Protein 9LH4 (pdb70)

Organism: Arabidopsis thaliana (NCBI:txid3702)

InterPro domains:
  IPR002130 Cyclophilin-type peptidyl-prolyl cis-trans isomerase domain [PF00160] (292-442)
  IPR002130 Cyclophilin-type peptidyl-prolyl cis-trans isomerase domain [PS50072] (278-466)
  IPR023222 PsbQ-like domain superfamily [G3DSA:1.20.120.290] (137-242)
  IPR029000 Cyclophilin-like domain superfamily [G3DSA:2.40.100.10] (286-464)
  IPR029000 Cyclophilin-like domain superfamily [SSF50891] (293-443)
  IPR044259 Peptidyl-prolyl cis-trans isomerase CYP37-like [PTHR47318] (1-458)
  IPR048563 Peptidyl-prolyl cis-trans isomerase CYP38-like, PsbQ-like domain [PF21329] (131-240)

Secondary structure (DSSP, 8-state):
-----SSHHHHHHHHS---HHHHHHHHHHHHHHHHHHSSSS--HHHHHHHHHHHHHHHHHTHHHHHHTS-GGGHHHHHHHHHHHHHSTTSHHHHHHHHHHT-HHHHHHHHHHHHHHHHHHHHHHHTT--GGGTTS-EE-SEEEEEEEEE--TT--B--SSS-TTBSEEEEEEEEETTT-HHHHHHHHHHHHTTTTTT-BEEEETTEEEEPP--SSS----EE-EE-BTTSSS-EES-PPP-TTS--BSS-S-STTEEEEEEPSS-TTEEEEEEEEEE---TTS--GGG--TTTTTS-EEEEE-TTGGGGGG--TT-EEEEEEEEE-GGGEE--

B-factor: mean 35.68, std 11.21, range [16.69, 80.4]

Sequence (333 aa):
DTKVPRTGELALRRAIPANPSMKIIQASLEDISYLLRIPQRKPYGTMESNVKKALKVAIDDKDKILASIPVDLKDKGSELYTTLIDGKGGLQALITSIKKQDPDKVSLGLAASLDTVADLELLQASGLPQQYLNYPRLAGRGTVEITIEKADGSTFSAEAGGDQRKSATVQIVIDGYSAPLTAGNFAKLVTSGAYDGAKLNTVNQAVITEDGSGKVESVSVPLEVMPSGQFEPLYRTPLSVQDGELPVLPLSVYGAVAMAHSENSEEYSSPYQFFFYLYDKRNSGLGGLSFDEGQFSVFGYTIAGKDILGQIKTGDIIKSAKLIEGQDRLSLP

GO terms:
  GO:0009543 chloroplast thylakoid lumen (C, IDA)
  GO:0031977 thylakoid lumen (C, HDA)
  GO:0005829 cytosol (C, HDA)
  GO:0009507 chloroplast (C, HDA)
  GO:0009534 chloroplast thylakoid (C, HDA)
  GO:0009535 chloroplast thylakoid membrane (C, HDA)
  GO:0009579 thylakoid (C, HDA)
  GO:0005515 protein binding (F, IPI)
  GO:0009543 chloroplast thylakoid lumen (C, HDA)

Foldseek 3Di:
DFADQAALVSLVLLLQDADVLLNLLLVLLVVQVVQLPDPDQRPLVSNLVSLVVNQCSLVVCVVVLLVLADPVCSVVLVVLSCCQPPNCLHSVVLSVVSVVVPSVSNNSSSVVNNVSSSVSSNRSSQVDDPVCVQAKWFRAKFKKKWKWAADPPQAFQDPPDDHGHRIDIWIKMFGRQQQTRFVRLVQVCQAVFVQAWWWWADDDQKIKTDQCPPPDDFDWAFFWWAKPPDRGTDTLDFDDPPDPIATSNWLQHAQFKFFDCPPPDLGTGGSDMMIGGRHDLVQDDPSSGRPCIRRTRTTIGTDGPSVRNVVDHGGIGRNHMHTPDRPVRIDHD

Radius of gyration: 20.74 Å; Cα contacts (8 Å, |Δi|>4): 712; chains: 1; bounding box: 43×58×49 Å

Solvent-accessible surface area: 16144 Å² total; per-residue (Å²): 198,74,102,29,7,141,52,0,70,38,2,12,50,84,6,5,38,21,22,102,4,0,55,68,0,3,53,4,0,14,72,0,42,94,30,26,184,45,139,86,225,71,26,30,52,71,0,38,72,27,0,94,111,0,22,133,26,0,89,90,30,91,113,131,0,26,72,47,2,44,122,140,58,69,124,98,0,53,99,19,14,77,56,0,16,102,19,204,17,0,0,79,31,1,14,62,20,1,122,150,108,55,48,102,123,0,53,120,10,5,63,40,0,12,90,11,0,18,54,0,0,61,25,2,1,64,50,147,75,164,128,27,141,100,48,19,108,0,34,2,34,1,18,0,57,0,29,0,32,8,55,137,82,45,55,0,42,22,170,88,52,38,108,154,93,109,34,7,58,0,53,0,28,0,0,2,47,4,1,22,15,1,0,0,8,0,0,68,9,2,50,82,26,5,0,61,40,5,118,0,49,66,76,153,38,14,1,28,0,64,79,11,93,41,147,34,121,99,40,57,2,0,0,3,8,34,10,49,68,96,195,98,19,61,32,107,64,57,16,70,13,127,126,51,70,10,5,23,10,4,2,1,1,74,0,0,0,0,2,10,40,26,175,140,34,124,75,42,2,11,27,3,34,0,14,0,14,34,31,44,144,210,72,21,23,132,60,17,17,4,144,62,3,2,58,40,0,8,0,0,0,0,39,52,27,39,116,11,0,52,52,7,127,88,36,3,49,0,104,28,2,121,17,89,100,4,103,129,82,21,58,100,110

Nearest PDB structures (foldseek):
  7a73-assembly1_A  TM=8.138E-01  e=6.011E-27  Nostoc sp. PCC 7120 = FACHB-418
  3rfy-assembly1_A  TM=5.999E-01  e=5.068E-16  Arabidopsis thaliana
  7w8i-assembly1_A  TM=6.833E-01  e=2.305E-01  Homo sapiens
  1k05-assembly1_A  TM=5.638E-01  e=2.058E-01  Homo sapiens
  5f28-assembly3_G  TM=5.270E-01  e=1.945E-01  Mus musculus

Structure (mmCIF, N/CA/C/O backbone):
data_9LH4
#
_entry.id   9LH4
#
_cell.length_a   71.095
_cell.length_b   71.095
_cell.length_c   137.862
_cell.angle_alpha   90.00
_cell.angle_beta   90.00
_cell.angle_gamma   90.00
#
_symmetry.space_group_name_H-M   'P 41 21 2'
#
loop_
_entity.id
_entity.type
_entity.pdbx_description
1 polymer 'Peptidyl-prolyl cis-trans isomerase CYP37, chloroplastic'
2 water water
#
loop_
_atom_site.group_PDB
_atom_site.id
_atom_site.type_symbol
_atom_site.label_atom_id
_atom_site.label_alt_id
_atom_site.label_comp_id
_atom_site.label_asym_id
_atom_site.label_entity_id
_atom_site.label_seq_id
_atom_site.pdbx_PDB_ins_code
_atom_site.Cartn_x
_atom_site.Cartn_y
_atom_site.Cartn_z
_atom_site.occupancy
_atom_site.B_iso_or_equiv
_atom_site.auth_seq_id
_atom_site.auth_comp_id
_atom_site.auth_asym_id
_atom_site.auth_atom_id
_atom_site.pdbx_PDB_model_num
ATOM 1 N N . ASP A 1 40 ? 16.308 74.518 13.575 1.00 75.16 120 ASP A N 1
ATOM 2 C CA . ASP A 1 40 ? 14.951 74.062 13.288 1.00 73.77 120 ASP A CA 1
ATOM 3 C C . ASP A 1 40 ? 14.904 72.566 12.975 1.00 75.58 120 ASP A C 1
ATOM 4 O O . ASP A 1 40 ? 13.906 72.076 12.443 1.00 79.11 120 ASP A O 1
ATOM 9 N N . THR A 1 41 ? 15.998 71.836 13.296 1.00 75.09 121 THR A N 1
ATOM 10 C CA . THR A 1 41 ? 16.089 70.387 13.052 1.00 70.01 121 THR A CA 1
ATOM 11 C C . THR A 1 41 ? 16.870 69.751 14.212 1.00 67.48 121 THR A C 1
ATOM 12 O O . THR A 1 41 ? 18.074 69.488 14.132 1.00 68.47 121 THR A O 1
ATOM 16 N N . LYS A 1 42 ? 16.159 69.516 15.313 1.00 59.54 122 LYS A N 1
ATOM 17 C CA . LYS A 1 42 ? 16.652 68.807 16.482 1.00 56.33 122 LYS A CA 1
ATOM 18 C C . LYS A 1 42 ? 15.814 67.552 16.673 1.00 50.74 122 LYS A C 1
ATOM 19 O O . LYS A 1 42 ? 14.708 67.442 16.140 1.00 47.18 122 LYS A O 1
ATOM 25 N N . VAL A 1 43 ? 16.339 66.592 17.429 1.00 46.37 123 VAL A N 1
ATOM 26 C CA . VAL A 1 43 ? 15.695 65.307 17.618 1.00 44.53 123 VAL A CA 1
ATOM 27 C C . VAL A 1 43 ? 14.717 65.425 18.784 1.00 45.76 123 VAL A C 1
ATOM 28 O O . VAL A 1 43 ? 15.155 65.663 19.923 1.00 44.34 123 VAL A O 1
ATOM 32 N N . PRO A 1 44 ? 13.411 65.287 18.554 1.00 40.48 124 PRO A N 1
ATOM 33 C CA . PRO A 1 44 ? 12.464 65.400 19.666 1.00 35.77 124 PRO A CA 1
ATOM 34 C C . PRO A 1 44 ? 12.778 64.377 20.745 1.00 39.48 124 PRO A C 1
ATOM 35 O O . PRO A 1 44 ? 12.891 63.181 20.475 1.00 33.85 124 PRO A O 1
ATOM 39 N N . ARG A 1 45 ? 12.930 64.862 21.984 1.00 37.50 125 ARG A N 1
ATOM 40 C CA . ARG A 1 45 ? 13.336 63.982 23.073 1.00 33.84 125 ARG A CA 1
ATOM 41 C C . ARG A 1 45 ? 12.286 62.931 23.381 1.00 35.74 125 ARG A C 1
ATOM 42 O O . ARG A 1 45 ? 12.617 61.856 23.896 1.00 34.48 125 ARG A O 1
ATOM 50 N N . THR A 1 46 ? 11.019 63.227 23.108 1.00 32.22 126 THR A N 1
ATOM 51 C CA . THR A 1 46 ? 9.934 62.338 23.494 1.00 34.06 126 THR A CA 1
ATOM 52 C C . THR A 1 46 ? 8.947 62.205 22.345 1.00 27.42 126 THR A C 1
ATOM 53 O O . THR A 1 46 ? 8.886 63.053 21.455 1.00 27.75 126 THR A O 1
ATOM 57 N N . GLY A 1 47 ? 8.169 61.121 22.391 1.00 28.53 127 GLY A N 1
ATOM 58 C CA . GLY A 1 47 ? 7.057 60.979 21.475 1.00 27.42 127 GLY A CA 1
ATOM 59 C C . GLY A 1 47 ? 6.081 62.133 21.571 1.00 30.92 127 GLY A C 1
ATOM 60 O O . GLY A 1 47 ? 5.524 62.562 20.554 1.00 25.54 127 GLY A O 1
ATOM 61 N N . GLU A 1 48 ? 5.870 62.657 22.788 1.00 25.67 128 GLU A N 1
ATOM 62 C CA . GLU A 1 48 ? 4.988 63.804 22.970 1.00 27.36 128 GLU A CA 1
ATOM 63 C C . GLU A 1 48 ? 5.495 65.018 22.207 1.00 25.37 128 GLU A C 1
ATOM 64 O O . GLU A 1 48 ? 4.713 65.716 21.554 1.00 27.43 128 GLU A O 1
ATOM 70 N N . LEU A 1 49 ? 6.800 65.310 22.304 1.00 24.67 129 LEU A N 1
ATOM 71 C CA . LEU A 1 49 ? 7.367 66.447 21.576 1.00 25.90 129 LEU A CA 1
ATOM 72 C C . LEU A 1 49 ? 7.380 66.188 20.076 1.00 25.06 129 LEU A C 1
ATOM 73 O O . LEU A 1 49 ? 7.215 67.116 19.272 1.00 23.15 129 LEU A O 1
ATOM 78 N N . ALA A 1 50 ? 7.628 64.944 19.675 1.00 22.70 130 ALA A N 1
ATOM 79 C CA . ALA A 1 50 ? 7.569 64.633 18.248 1.00 23.91 130 ALA A CA 1
ATOM 80 C C . ALA A 1 50 ? 6.179 64.921 17.698 1.00 21.87 130 ALA A C 1
ATOM 81 O O . ALA A 1 50 ? 6.024 65.532 16.633 1.00 23.87 130 ALA A O 1
ATOM 83 N N . LEU A 1 51 ? 5.155 64.484 18.425 1.00 22.89 131 LEU A N 1
ATOM 84 C CA . LEU A 1 51 ? 3.784 64.654 17.966 1.00 20.75 131 LEU A CA 1
ATOM 85 C C . LEU A 1 51 ? 3.386 66.122 17.922 1.00 25.42 131 LEU A C 1
ATOM 86 O O . LEU A 1 51 ? 2.744 66.562 16.962 1.00 23.90 131 LEU A O 1
ATOM 91 N N . ARG A 1 52 ? 3.745 66.905 18.948 1.00 23.43 132 ARG A N 1
ATOM 92 C CA . ARG A 1 52 ? 3.351 68.314 18.916 1.00 23.07 132 ARG A CA 1
ATOM 93 C C . ARG A 1 52 ? 4.079 69.063 17.806 1.00 25.86 132 ARG A C 1
ATOM 94 O O . ARG A 1 52 ? 3.489 69.927 17.142 1.00 26.07 132 ARG A O 1
ATOM 102 N N . ARG A 1 53 ? 5.352 68.741 17.564 1.00 25.66 133 ARG A N 1
ATOM 103 C CA . ARG A 1 53 ? 6.037 69.396 16.448 1.00 24.33 133 ARG A CA 1
ATOM 104 C C . ARG A 1 53 ? 5.449 68.975 15.112 1.00 24.61 133 ARG A C 1
ATOM 105 O O . ARG A 1 53 ? 5.477 69.753 14.147 1.00 23.94 133 ARG A O 1
ATOM 113 N N . ALA A 1 54 ? 4.857 67.789 15.045 1.00 25.14 134 ALA A N 1
ATOM 114 C CA . ALA A 1 54 ? 4.328 67.325 13.765 1.00 25.29 134 ALA A CA 1
ATOM 115 C C . ALA A 1 54 ? 2.939 67.876 13.435 1.00 29.06 134 ALA A C 1
ATOM 116 O O . ALA A 1 54 ? 2.486 67.704 12.298 1.00 26.73 134 ALA A O 1
ATOM 118 N N . ILE A 1 55 ? 2.252 68.533 14.367 1.00 26.45 135 ILE A N 1
ATOM 119 C CA . ILE A 1 55 ? 0.953 69.128 14.045 1.00 22.80 135 ILE A CA 1
ATOM 120 C C . ILE A 1 55 ? 1.134 70.174 12.952 1.00 25.43 135 ILE A C 1
ATOM 121 O O . ILE A 1 55 ? 1.886 71.134 13.155 1.00 25.64 135 ILE A O 1
ATOM 126 N N . PRO A 1 56 ? 0.453 70.059 11.808 1.00 23.20 136 PRO A N 1
ATOM 127 C CA . PRO A 1 56 ? 0.520 71.123 10.798 1.00 26.21 136 PRO A CA 1
ATOM 128 C C . PRO A 1 56 ? -0.199 72.358 11.313 1.00 29.43 136 PRO A C 1
ATOM 129 O O . PRO A 1 56 ? -1.367 72.296 11.699 1.00 33.13 136 PRO A O 1
ATOM 133 N N . ALA A 1 57 ? 0.516 73.472 11.356 1.00 28.73 137 ALA A N 1
ATOM 134 C CA . ALA A 1 57 ? -0.034 74.715 11.860 1.00 27.11 137 ALA A CA 1
ATOM 135 C C . ALA A 1 57 ? 0.709 75.839 11.175 1.00 28.17 137 ALA A C 1
ATOM 136 O O . ALA A 1 57 ? 1.718 75.617 10.498 1.00 30.06 137 ALA A O 1
ATOM 138 N N . ASN A 1 58 ? 0.210 77.052 11.370 1.00 29.46 138 ASN A N 1
ATOM 139 C CA . ASN A 1 58 ? 0.785 78.201 10.706 1.00 29.54 138 ASN A CA 1
ATOM 140 C C . ASN A 1 58 ? 2.044 78.675 11.443 1.00 34.99 138 ASN A C 1
ATOM 141 O O . ASN A 1 58 ? 2.288 78.294 12.599 1.00 31.67 138 ASN A O 1
ATOM 146 N N . PRO A 1 59 ? 2.900 79.449 10.772 1.00 35.78 139 PRO A N 1
ATOM 147 C CA . PRO A 1 59 ? 4.198 79.783 11.384 1.00 31.36 139 PRO A CA 1
ATOM 148 C C . PRO A 1 59 ? 4.101 80.521 12.708 1.00 32.99 139 PRO A C 1
ATOM 149 O O . PRO A 1 59 ? 4.965 80.296 13.566 1.00 29.76 139 PRO A O 1
ATOM 153 N N . SER A 1 60 ? 3.091 81.380 12.910 1.00 28.81 140 SER A N 1
ATOM 154 C CA . SER A 1 60 ? 2.924 82.052 14.198 1.00 35.22 140 SER A CA 1
ATOM 155 C C . SER A 1 60 ? 2.840 81.046 15.343 1.00 30.15 140 SER A C 1
ATOM 156 O O . SER A 1 60 ? 3.493 81.211 16.381 1.00 29.12 140 SER A O 1
ATOM 159 N N . MET A 1 61 ? 2.018 80.006 15.183 1.00 29.41 141 MET A N 1
ATOM 160 C CA . MET A 1 61 ? 1.867 79.036 16.264 1.00 28.04 141 MET A CA 1
ATOM 161 C C . MET A 1 61 ? 3.152 78.248 16.463 1.00 27.63 141 MET A C 1
ATOM 162 O O . MET A 1 61 ? 3.534 77.953 17.596 1.00 25.02 141 MET A O 1
ATOM 167 N N . LYS A 1 62 ? 3.839 77.915 15.378 1.00 25.02 142 LYS A N 1
ATOM 168 C CA . LYS A 1 62 ? 5.080 77.158 15.494 1.00 28.07 142 LYS A CA 1
ATOM 169 C C . LYS A 1 62 ? 6.156 77.956 16.210 1.00 24.99 142 LYS A C 1
ATOM 170 O O . LYS A 1 62 ? 6.987 77.381 16.925 1.00 27.66 142 LYS A O 1
ATOM 176 N N . ILE A 1 63 ? 6.158 79.279 16.043 1.00 26.49 143 ILE A N 1
ATOM 177 C CA . ILE A 1 63 ? 7.145 80.101 16.735 1.00 27.04 143 ILE A CA 1
ATOM 178 C C . ILE A 1 63 ? 6.828 80.168 18.224 1.00 28.33 143 ILE A C 1
ATOM 179 O O . ILE A 1 63 ? 7.723 80.062 19.070 1.00 22.00 143 ILE A O 1
ATOM 184 N N . ILE A 1 64 ? 5.550 80.369 18.560 1.00 25.26 144 ILE A N 1
ATOM 185 C CA . ILE A 1 64 ? 5.113 80.375 19.955 1.00 25.64 144 ILE A CA 1
ATOM 186 C C . ILE A 1 64 ? 5.441 79.039 20.602 1.00 25.29 144 ILE A C 1
ATOM 187 O O . ILE A 1 64 ? 6.010 78.977 21.698 1.00 25.86 144 ILE A O 1
ATOM 192 N N . GLN A 1 65 ? 5.105 77.947 19.905 1.00 24.77 145 GLN A N 1
ATOM 193 C CA . GLN A 1 65 ? 5.354 76.603 20.413 1.00 22.21 145 GLN A CA 1
ATOM 194 C C . GLN A 1 65 ? 6.835 76.394 20.713 1.00 23.50 145 GLN A C 1
ATOM 195 O O . GLN A 1 65 ? 7.203 75.947 21.804 1.00 22.65 145 GLN A O 1
ATOM 201 N N . ALA A 1 66 ? 7.707 76.753 19.768 1.00 22.22 146 ALA A N 1
ATOM 202 C CA . ALA A 1 66 ? 9.137 76.499 19.939 1.00 25.73 146 ALA A CA 1
ATOM 203 C C . ALA A 1 66 ? 9.714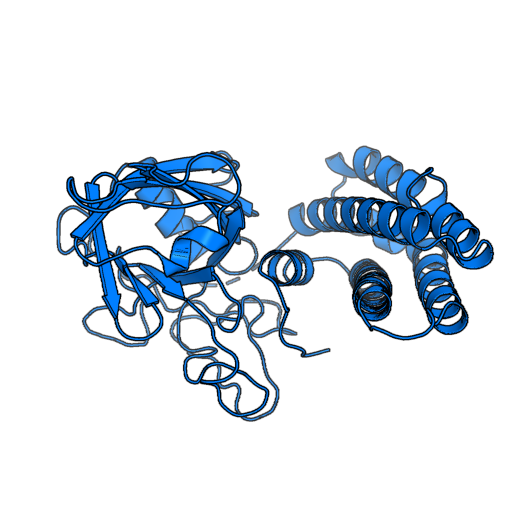 77.337 21.065 1.00 26.71 146 ALA A C 1
ATOM 204 O O . ALA A 1 66 ? 10.633 76.899 21.767 1.00 27.47 146 ALA A O 1
ATOM 206 N N . SER A 1 67 ? 9.206 78.557 21.233 1.00 25.45 147 SER A N 1
ATOM 207 C CA . SER A 1 67 ? 9.643 79.390 22.345 1.00 28.34 147 SER A CA 1
ATOM 208 C C . SER A 1 67 ? 9.318 78.728 23.672 1.00 26.71 147 SER A C 1
ATOM 209 O O . SER A 1 67 ? 10.145 78.723 24.588 1.00 30.58 147 SER A O 1
ATOM 212 N N . LEU A 1 68 ? 8.112 78.172 23.799 1.00 24.90 148 LEU A N 1
ATOM 213 C CA . LEU A 1 68 ? 7.712 77.557 25.063 1.00 24.32 148 LEU A CA 1
ATOM 214 C C . LEU A 1 68 ? 8.445 76.242 25.286 1.00 26.77 148 LEU A C 1
ATOM 215 O O . LEU A 1 68 ? 8.825 75.915 26.418 1.00 27.59 148 LEU A O 1
ATOM 220 N N . GLU A 1 69 ? 8.651 75.473 24.221 1.00 24.20 149 GLU A N 1
ATOM 221 C CA . GLU A 1 69 ? 9.373 74.217 24.362 1.00 26.19 149 GLU A CA 1
ATOM 222 C C . GLU A 1 69 ? 10.830 74.440 24.745 1.00 27.77 149 GLU A C 1
ATOM 223 O O . GLU A 1 69 ? 11.402 73.615 25.467 1.00 30.24 149 GLU A O 1
ATOM 229 N N . ASP A 1 70 ? 11.435 75.551 24.305 1.00 28.19 150 ASP A N 1
ATOM 230 C CA . ASP A 1 70 ? 12.775 75.913 24.773 1.00 30.52 150 ASP A CA 1
ATOM 231 C C . ASP A 1 70 ? 12.807 76.040 26.290 1.00 31.01 150 ASP A C 1
ATOM 232 O O . ASP A 1 70 ? 13.725 75.535 26.945 1.00 31.79 150 ASP A O 1
ATOM 237 N N . ILE A 1 71 ? 11.813 76.728 26.860 1.00 28.73 151 ILE A N 1
ATOM 238 C CA . ILE A 1 71 ? 11.765 76.943 28.309 1.00 28.27 151 ILE A CA 1
ATOM 239 C C . ILE A 1 71 ? 11.600 75.628 29.046 1.00 30.99 151 ILE A C 1
ATOM 240 O O . ILE A 1 71 ? 12.186 75.423 30.118 1.00 34.11 151 ILE A O 1
ATOM 245 N N . SER A 1 72 ? 10.776 74.728 28.506 1.00 30.35 152 SER A N 1
ATOM 246 C CA . SER A 1 72 ? 10.629 73.405 29.103 1.00 33.09 152 SER A CA 1
ATOM 247 C C . SER A 1 72 ? 11.989 72.737 29.277 1.00 38.12 152 SER A C 1
ATOM 248 O O . SER A 1 72 ? 12.308 72.208 30.350 1.00 34.73 152 SER A O 1
ATOM 251 N N . TYR A 1 73 ? 12.810 72.788 28.226 1.00 33.88 153 TYR A N 1
ATOM 252 C CA . TYR A 1 73 ? 14.177 72.280 28.277 1.00 36.72 153 TYR A CA 1
ATOM 253 C C . TYR A 1 73 ? 15.001 73.013 29.328 1.00 33.05 153 TYR A C 1
ATOM 254 O O . TYR A 1 73 ? 15.692 72.384 30.136 1.00 37.77 153 TYR A O 1
ATOM 263 N N . LEU A 1 74 ? 14.954 74.347 29.314 1.00 28.98 154 LEU A N 1
ATOM 264 C CA . LEU A 1 74 ? 15.733 75.146 30.258 1.00 30.67 154 LEU A CA 1
ATOM 265 C C . LEU A 1 74 ? 15.412 74.772 31.699 1.00 37.71 154 LEU A C 1
ATOM 266 O O . LEU A 1 74 ? 16.303 74.741 32.565 1.00 33.50 154 LEU A O 1
ATOM 271 N N . LEU A 1 75 ? 14.135 74.493 31.973 1.00 34.92 155 LEU A N 1
ATOM 272 C CA . LEU A 1 75 ? 13.712 74.147 33.322 1.00 35.77 155 LEU A CA 1
ATOM 273 C C . LEU A 1 75 ? 14.335 72.836 33.784 1.00 38.13 155 LEU A C 1
ATOM 274 O O . LEU A 1 75 ? 14.515 72.626 34.991 1.00 36.73 155 LEU A O 1
ATOM 279 N N . ARG A 1 76 ? 14.671 71.947 32.847 1.00 35.74 156 ARG A N 1
ATOM 280 C CA . ARG A 1 76 ? 15.286 70.665 33.167 1.00 40.22 156 ARG A CA 1
ATOM 281 C C . ARG A 1 76 ? 16.790 70.749 33.400 1.00 39.17 156 ARG A C 1
ATOM 282 O O . ARG A 1 76 ? 17.384 69.754 33.836 1.00 43.82 156 ARG A O 1
ATOM 290 N N . ILE A 1 77 ? 17.429 71.873 33.104 1.00 38.69 157 ILE A N 1
ATOM 291 C CA . ILE A 1 77 ? 18.886 71.924 33.286 1.00 37.89 157 ILE A CA 1
ATOM 292 C C . ILE A 1 77 ? 19.204 72.010 34.770 1.00 33.22 157 ILE A C 1
ATOM 293 O O . ILE A 1 77 ? 18.659 72.886 35.461 1.00 33.34 157 ILE A O 1
ATOM 298 N N . PRO A 1 78 ? 20.071 71.144 35.305 1.00 37.23 158 PRO A N 1
ATOM 299 C CA . PRO A 1 78 ? 20.497 71.293 36.707 1.00 31.28 158 PRO A CA 1
ATOM 300 C C . PRO A 1 78 ? 21.426 72.477 36.882 1.00 29.61 158 PRO A C 1
ATOM 301 O O . PRO A 1 78 ? 22.647 72.322 37.005 1.00 28.47 158 PRO A O 1
ATOM 305 N N . GLN A 1 79 ? 20.838 73.671 36.875 1.00 24.64 159 GLN A N 1
ATOM 306 C CA . GLN A 1 79 ? 21.563 74.907 37.084 1.00 28.33 159 GLN A CA 1
ATOM 307 C C . GLN A 1 79 ? 20.641 75.856 37.824 1.00 25.52 159 GLN A C 1
ATOM 308 O O . GLN A 1 79 ? 19.441 75.604 37.954 1.00 28.19 159 GLN A O 1
ATOM 314 N N . ARG A 1 80 ? 21.205 76.961 38.304 1.00 28.54 160 ARG A N 1
ATOM 315 C CA . ARG A 1 80 ? 20.361 78.055 38.759 1.00 32.76 160 ARG A CA 1
ATOM 316 C C . ARG A 1 80 ? 19.417 78.419 37.626 1.00 34.48 160 ARG A C 1
ATOM 317 O O . ARG A 1 80 ? 19.861 78.645 36.501 1.00 32.87 160 ARG A O 1
ATOM 325 N N . LYS A 1 81 ? 18.118 78.454 37.914 1.00 26.07 161 LYS A N 1
ATOM 326 C CA . LYS A 1 81 ? 17.135 78.610 36.846 1.00 28.93 161 LYS A CA 1
ATOM 327 C C . LYS A 1 81 ? 17.403 79.894 36.064 1.00 26.07 161 LYS A C 1
ATOM 328 O O . LYS A 1 81 ? 17.522 80.970 36.667 1.00 25.87 161 LYS A O 1
ATOM 334 N N . PRO A 1 82 ? 17.528 79.828 34.747 1.00 27.59 162 PRO A N 1
ATOM 335 C CA . PRO A 1 82 ? 17.835 81.054 33.970 1.00 28.94 162 PRO A CA 1
ATOM 336 C C . PRO A 1 82 ? 16.581 81.871 33.686 1.00 25.69 162 PRO A C 1
ATOM 337 O O . PRO A 1 82 ? 16.075 81.918 32.569 1.00 25.65 162 PRO A O 1
ATOM 341 N N . TYR A 1 83 ? 16.065 82.520 34.733 1.00 24.82 163 TYR A N 1
ATOM 342 C CA . TYR A 1 83 ? 14.778 83.202 34.639 1.00 27.18 163 TYR A CA 1
ATOM 343 C C . TYR A 1 83 ? 14.817 84.368 33.659 1.00 29.15 163 TYR A C 1
ATOM 344 O O . TYR A 1 83 ? 13.784 84.714 33.087 1.00 22.19 163 TYR A O 1
ATOM 353 N N . GLY A 1 84 ? 15.978 84.999 33.480 1.00 30.34 164 GLY A N 1
ATOM 354 C CA . GLY A 1 84 ? 16.087 86.041 32.467 1.00 32.88 164 GLY A CA 1
ATOM 355 C C . GLY A 1 84 ? 15.855 85.507 31.070 1.00 29.94 164 GLY A C 1
ATOM 356 O O . GLY A 1 84 ? 15.049 86.049 30.304 1.00 30.66 164 GLY A O 1
ATOM 357 N N . THR A 1 85 ? 16.538 84.412 30.725 1.00 25.66 165 THR A N 1
ATOM 358 C CA . THR A 1 85 ? 16.325 83.796 29.425 1.00 28.52 165 THR A CA 1
ATOM 359 C C . THR A 1 85 ? 14.886 83.336 29.268 1.00 29.64 165 THR A C 1
ATOM 360 O O . THR A 1 85 ? 14.289 83.474 28.194 1.00 24.03 165 THR A O 1
ATOM 364 N N . MET A 1 86 ? 14.314 82.770 30.329 1.00 24.34 166 MET A N 1
ATOM 365 C CA . MET A 1 86 ? 12.929 82.329 30.257 1.00 24.98 166 MET A CA 1
ATOM 366 C C . MET A 1 86 ? 12.003 83.497 29.969 1.00 23.67 166 MET A C 1
ATOM 367 O O . MET A 1 86 ? 11.088 83.385 29.147 1.00 23.69 166 MET A O 1
ATOM 372 N N . GLU A 1 87 ? 12.210 84.622 30.658 1.00 22.84 167 GLU A N 1
ATOM 373 C CA . GLU A 1 87 ? 11.331 85.768 30.455 1.00 24.00 167 GLU A CA 1
ATOM 374 C C . GLU A 1 87 ? 11.420 86.287 29.019 1.00 28.74 167 GLU A C 1
ATOM 375 O O . GLU A 1 87 ? 10.400 86.631 28.408 1.00 27.30 167 GLU A O 1
ATOM 381 N N . SER A 1 88 ? 12.631 86.335 28.458 1.00 26.51 168 SER A N 1
ATOM 382 C CA . SER A 1 88 ? 12.790 86.801 27.077 1.00 29.10 168 SER A CA 1
ATOM 383 C C . SER A 1 88 ? 12.022 85.921 26.104 1.00 29.05 168 SER A C 1
ATOM 384 O O . SER A 1 88 ? 11.363 86.421 25.178 1.00 28.78 168 SER A O 1
ATOM 387 N N . ASN A 1 89 ? 12.091 84.603 26.303 1.00 26.35 169 ASN A N 1
ATOM 388 C CA . ASN A 1 89 ? 11.402 83.672 25.422 1.00 27.37 169 ASN A CA 1
ATOM 389 C C . ASN A 1 89 ? 9.887 83.848 25.486 1.00 29.15 169 ASN A C 1
ATOM 390 O O . ASN A 1 89 ? 9.214 83.807 24.450 1.00 29.59 169 ASN A O 1
ATOM 395 N N . VAL A 1 90 ? 9.322 84.031 26.688 1.00 28.31 170 VAL A N 1
ATOM 396 C CA . VAL A 1 90 ? 7.868 84.171 26.769 1.00 27.83 170 VAL A CA 1
ATOM 397 C C . VAL A 1 90 ? 7.427 85.508 26.195 1.00 32.49 170 VAL A C 1
ATOM 398 O O . VAL A 1 90 ? 6.384 85.598 25.534 1.00 30.55 170 VAL A O 1
ATOM 402 N N . LYS A 1 91 ? 8.205 86.568 26.441 1.00 32.88 171 LYS A N 1
ATOM 403 C CA . LYS A 1 91 ? 7.910 87.850 25.803 1.00 33.18 171 LYS A CA 1
ATOM 404 C C . LYS A 1 91 ? 7.886 87.718 24.289 1.00 32.00 171 LYS A C 1
ATOM 405 O O . LYS A 1 91 ? 7.026 88.307 23.620 1.00 33.55 171 LYS A O 1
ATOM 411 N N . LYS A 1 92 ? 8.808 86.934 23.726 1.00 30.66 172 LYS A N 1
ATOM 412 C CA . LYS A 1 92 ? 8.791 86.686 22.289 1.00 32.57 172 LYS A CA 1
ATOM 413 C C . LYS A 1 92 ? 7.507 85.977 21.880 1.00 34.63 172 LYS A C 1
ATOM 414 O O . LYS A 1 92 ? 6.853 86.366 20.905 1.00 34.30 172 LYS A O 1
ATOM 420 N N . ALA A 1 93 ? 7.118 84.943 22.632 1.00 30.05 173 ALA A N 1
ATOM 421 C CA . ALA A 1 93 ? 5.887 84.220 22.327 1.00 30.80 173 ALA A CA 1
ATOM 422 C C . ALA A 1 93 ? 4.665 85.127 22.430 1.00 29.51 173 ALA A C 1
ATOM 423 O O . ALA A 1 93 ? 3.780 85.087 21.565 1.00 36.01 173 ALA A O 1
ATOM 425 N N . LEU A 1 94 ? 4.600 85.947 23.481 1.00 33.10 174 LEU A N 1
ATOM 426 C CA . LEU A 1 94 ? 3.461 86.841 23.662 1.00 32.92 174 LEU A CA 1
ATOM 427 C C . LEU A 1 94 ? 3.362 87.851 22.525 1.00 36.16 174 LEU A C 1
ATOM 428 O O . LEU A 1 94 ? 2.268 88.092 21.998 1.00 32.10 174 LEU A O 1
ATOM 433 N N . LYS A 1 95 ? 4.496 88.441 22.124 1.00 35.44 175 LYS A N 1
ATOM 434 C CA . LYS A 1 95 ? 4.490 89.419 21.042 1.00 35.06 175 LYS A CA 1
ATOM 435 C C . LYS A 1 95 ? 3.953 88.807 19.760 1.00 37.23 175 LYS A C 1
ATOM 436 O O . LYS A 1 95 ? 3.110 89.402 19.083 1.00 38.30 175 LYS A O 1
ATOM 442 N N . VAL A 1 96 ? 4.433 87.610 19.411 1.00 34.24 176 VAL A N 1
ATOM 443 C CA . VAL A 1 96 ? 3.910 86.914 18.239 1.00 31.82 176 VAL A CA 1
ATOM 444 C C . VAL A 1 96 ? 2.418 86.635 18.408 1.00 32.71 176 VAL A C 1
ATOM 445 O O . VAL A 1 96 ? 1.626 86.830 17.477 1.00 35.51 176 VAL A O 1
ATOM 449 N N . ALA A 1 97 ? 2.008 86.197 19.601 1.00 36.21 177 ALA A N 1
ATOM 450 C CA . ALA A 1 97 ? 0.606 85.852 19.823 1.00 36.26 177 ALA A CA 1
ATOM 451 C C . ALA A 1 97 ? -0.288 87.076 19.696 1.00 35.03 177 ALA A C 1
ATOM 452 O O . ALA A 1 97 ? -1.354 87.015 19.070 1.00 34.15 177 ALA A O 1
ATOM 454 N N . ILE A 1 98 ? 0.137 88.202 20.265 1.00 36.99 178 ILE A N 1
ATOM 455 C CA . ILE A 1 98 ? -0.613 89.443 20.098 1.00 40.43 178 ILE A CA 1
ATOM 456 C C . ILE A 1 98 ? -0.558 89.909 18.647 1.00 36.44 178 ILE A C 1
ATOM 457 O O . ILE A 1 98 ? -1.595 90.119 18.010 1.00 40.90 178 ILE A O 1
ATOM 462 N N . ASP A 1 99 ? 0.650 90.064 18.096 1.00 39.06 179 ASP A N 1
ATOM 463 C CA . ASP A 1 99 ? 0.770 90.673 16.773 1.00 36.18 179 ASP A CA 1
ATOM 464 C C . ASP A 1 99 ? 0.049 89.853 15.712 1.00 43.74 179 ASP A C 1
ATOM 465 O O . ASP A 1 99 ? -0.599 90.415 14.822 1.00 43.04 179 ASP A O 1
ATOM 470 N N . ASP A 1 100 ? 0.148 88.524 15.782 1.00 38.34 180 ASP A N 1
ATOM 471 C CA . ASP A 1 100 ? -0.346 87.659 14.720 1.00 38.11 180 ASP A CA 1
ATOM 472 C C . ASP A 1 100 ? -1.740 87.124 14.995 1.00 36.20 180 ASP A C 1
ATOM 473 O O . ASP A 1 100 ? -2.135 86.128 14.380 1.00 40.88 180 ASP A O 1
ATOM 478 N N . LYS A 1 101 ? -2.482 87.761 15.906 1.00 35.97 181 LYS A N 1
ATOM 479 C CA . LYS A 1 101 ? -3.827 87.310 16.260 1.00 37.27 181 LYS A CA 1
ATOM 480 C C . LYS A 1 101 ? -4.668 87.000 15.025 1.00 42.23 181 LYS A C 1
ATOM 481 O O . LYS A 1 101 ? -5.254 85.917 14.917 1.00 42.12 181 LYS A O 1
ATOM 487 N N . ASP A 1 102 ? -4.716 87.931 14.065 1.00 42.78 182 ASP A N 1
ATOM 488 C CA . ASP A 1 102 ? -5.552 87.731 12.882 1.00 43.97 182 ASP A CA 1
ATOM 489 C C . ASP A 1 102 ? -5.093 86.534 12.059 1.00 40.70 182 ASP A C 1
ATOM 490 O O . ASP A 1 102 ? -5.921 85.742 11.599 1.00 40.19 182 ASP A O 1
ATOM 495 N N . LYS A 1 103 ? -3.781 86.396 11.839 1.00 39.51 183 LYS A N 1
ATOM 496 C CA . LYS A 1 103 ? -3.276 85.232 11.112 1.00 40.11 183 LYS A CA 1
ATOM 497 C C . LYS A 1 103 ? -3.575 83.932 11.857 1.00 38.21 183 LYS A C 1
ATOM 498 O O . LYS A 1 103 ? -3.928 82.922 11.240 1.00 37.29 183 LYS A O 1
ATOM 504 N N . ILE A 1 104 ? -3.426 83.930 13.181 1.00 36.01 184 ILE A N 1
ATOM 505 C CA . ILE A 1 104 ? -3.681 82.710 13.942 1.00 36.84 184 ILE A CA 1
ATOM 506 C C . ILE A 1 104 ? -5.120 82.248 13.731 1.00 39.11 184 ILE A C 1
ATOM 507 O O . ILE A 1 104 ? -5.375 81.093 13.372 1.00 36.85 184 ILE A O 1
ATOM 512 N N . LEU A 1 105 ? -6.079 83.152 13.918 1.00 39.12 185 LEU A N 1
ATOM 513 C CA . LEU A 1 105 ? -7.484 82.786 13.779 1.00 37.69 185 LEU A CA 1
ATOM 514 C C . LEU A 1 105 ? -7.894 82.603 12.322 1.00 38.13 185 LEU A C 1
ATOM 515 O O . LEU A 1 105 ? -8.815 81.830 12.039 1.00 37.66 185 LEU A O 1
ATOM 520 N N . ALA A 1 106 ? -7.220 83.283 11.389 1.00 37.43 186 ALA A N 1
ATOM 521 C CA . ALA A 1 106 ? -7.545 83.127 9.976 1.00 40.25 186 ALA A CA 1
ATOM 522 C C . ALA A 1 106 ? -7.313 81.701 9.498 1.00 42.59 186 ALA A C 1
ATOM 523 O O . ALA A 1 106 ? -8.039 81.213 8.620 1.00 37.21 186 ALA A O 1
ATOM 525 N N . SER A 1 107 ? -6.303 81.025 10.054 1.00 39.89 187 SER A N 1
ATOM 526 C CA . SER A 1 107 ? -5.966 79.657 9.679 1.00 37.25 187 SER A CA 1
ATOM 527 C C . SER A 1 107 ? -6.945 78.627 10.233 1.00 33.59 187 SER A C 1
ATOM 528 O O . SER A 1 107 ? -6.820 77.446 9.897 1.00 36.31 187 SER A O 1
ATOM 531 N N . ILE A 1 108 ? -7.902 79.036 11.050 1.00 34.44 188 ILE A N 1
ATOM 532 C CA . ILE A 1 108 ? -8.863 78.128 11.672 1.00 34.05 188 ILE A CA 1
ATOM 533 C C . ILE A 1 108 ? -10.120 78.094 10.804 1.00 38.23 188 ILE A C 1
ATOM 534 O O . ILE A 1 108 ? -10.586 79.160 10.385 1.00 39.05 188 ILE A O 1
ATOM 539 N N . PRO A 1 109 ? -10.666 76.918 10.492 1.00 37.27 189 PRO A N 1
ATOM 540 C CA . PRO A 1 109 ? -11.892 76.867 9.684 1.00 39.53 189 PRO A CA 1
ATOM 541 C C . PRO A 1 109 ? -13.056 77.603 10.333 1.00 38.04 189 PRO A C 1
ATOM 542 O O . PRO A 1 109 ? -13.159 77.708 11.559 1.00 37.97 189 PRO A O 1
ATOM 546 N N . VAL A 1 110 ? -13.956 78.086 9.465 1.00 40.85 190 VAL A N 1
ATOM 547 C CA . VAL A 1 110 ? -15.059 78.965 9.864 1.00 38.25 190 VAL A CA 1
ATOM 548 C C . VAL A 1 110 ? -15.844 78.374 11.023 1.00 35.68 190 VAL A C 1
ATOM 549 O O . VAL A 1 110 ? -16.162 79.062 12.000 1.00 39.50 190 VAL A O 1
ATOM 553 N N . ASP A 1 111 ? -16.187 77.090 10.925 1.00 37.81 191 ASP A N 1
ATOM 554 C CA . ASP A 1 111 ? -17.027 76.482 11.949 1.00 39.01 191 ASP A CA 1
ATOM 555 C C . ASP A 1 111 ? -16.323 76.339 13.287 1.00 38.20 191 ASP A C 1
ATOM 556 O O . ASP A 1 111 ? -16.989 76.077 14.295 1.00 40.02 191 ASP A O 1
ATOM 561 N N . LEU A 1 112 ? -15.004 76.507 13.322 1.00 39.91 192 LEU A N 1
ATOM 562 C CA . LEU A 1 112 ? -14.229 76.328 14.541 1.00 38.84 192 LEU A CA 1
ATOM 563 C C . LEU A 1 112 ? -13.671 77.638 15.071 1.00 39.18 192 LEU A C 1
ATOM 564 O O . LEU A 1 112 ? -12.890 77.621 16.027 1.00 37.40 192 LEU A O 1
ATOM 569 N N . LYS A 1 113 ? -14.037 78.772 14.466 1.00 40.10 193 LYS A N 1
ATOM 570 C CA . LYS A 1 113 ? -13.402 80.033 14.830 1.00 39.40 193 LYS A CA 1
ATOM 571 C C . LYS A 1 113 ? -13.836 80.503 16.206 1.00 42.33 193 LYS A C 1
ATOM 572 O O . LYS A 1 113 ? -13.052 81.147 16.911 1.00 43.97 193 LYS A O 1
ATOM 578 N N . ASP A 1 114 ? -15.058 80.173 16.618 1.00 39.76 194 ASP A N 1
ATOM 579 C CA . ASP A 1 114 ? -15.481 80.493 17.977 1.00 43.61 194 ASP A CA 1
ATOM 580 C C . ASP A 1 114 ? -14.684 79.693 19.000 1.00 42.18 194 ASP A C 1
ATOM 581 O O . ASP A 1 114 ? -14.226 80.237 20.012 1.00 37.47 194 ASP A O 1
ATOM 586 N N . LYS A 1 115 ? -14.532 78.387 18.767 1.00 40.66 195 LYS A N 1
ATOM 587 C CA . LYS A 1 115 ? -13.667 77.588 19.627 1.00 36.15 195 LYS A CA 1
ATOM 588 C C . LYS A 1 115 ? -12.236 78.115 19.598 1.00 32.33 195 LYS A C 1
ATOM 589 O O . LYS A 1 115 ? -11.565 78.173 20.635 1.00 33.02 195 LYS A O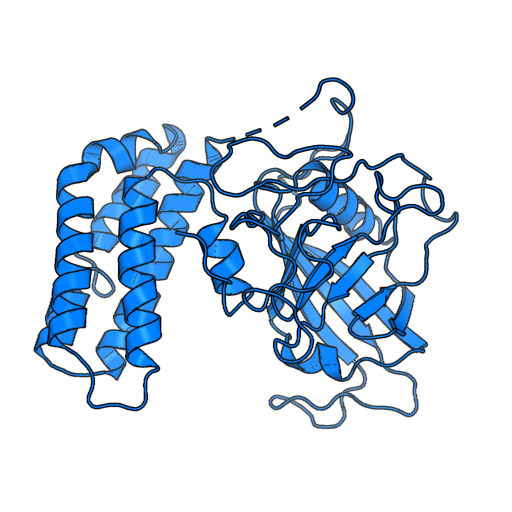 1
ATOM 595 N N . GLY A 1 116 ? -11.760 78.5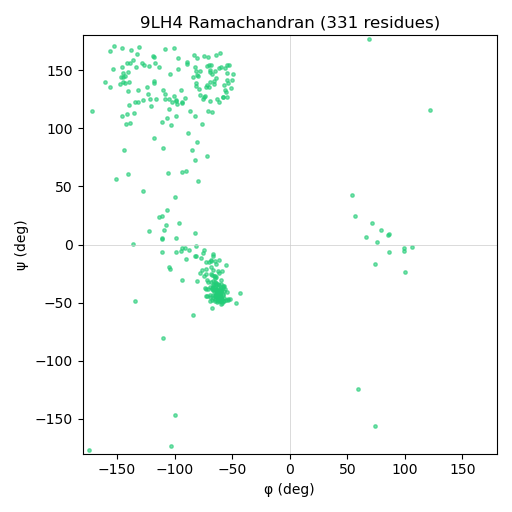17 18.418 1.00 32.78 196 GLY A N 1
ATOM 596 C CA . GLY A 1 116 ? -10.418 79.062 18.319 1.00 32.97 196 GLY A CA 1
ATOM 597 C C . GLY A 1 116 ? -10.279 80.382 19.048 1.00 36.61 196 GLY A C 1
ATOM 598 O O . GLY A 1 116 ? -9.263 80.640 19.699 1.00 34.53 196 GLY A O 1
ATOM 599 N N . SER A 1 117 ? -11.302 81.231 18.959 1.00 37.82 197 SER A N 1
ATOM 600 C CA . SER A 1 117 ? -11.245 82.520 19.634 1.00 37.31 197 SER A CA 1
ATOM 601 C C . SER A 1 117 ? -11.134 82.347 21.138 1.00 36.74 197 SER A C 1
ATOM 602 O O . SER A 1 117 ? -10.428 83.116 21.802 1.00 38.64 197 SER A O 1
ATOM 605 N N . GLU A 1 118 ? -11.804 81.330 21.687 1.00 33.37 198 GLU A N 1
ATOM 606 C CA . GLU A 1 118 ? -11.787 81.069 23.119 1.00 37.33 198 GLU A CA 1
ATOM 607 C C . GLU A 1 118 ? -10.450 80.488 23.567 1.00 34.90 198 GLU A C 1
ATOM 608 O O . GLU A 1 118 ? -9.965 80.798 24.665 1.00 34.47 198 GLU A O 1
ATOM 614 N N . LEU A 1 119 ? -9.848 79.637 22.738 1.00 34.60 199 LEU A N 1
ATOM 615 C CA . LEU A 1 119 ? -8.499 79.162 23.022 1.00 35.46 199 LEU A CA 1
ATOM 616 C C . LEU A 1 119 ? -7.506 80.315 23.024 1.00 33.98 199 LEU A C 1
ATOM 617 O O . LEU A 1 119 ? -6.631 80.390 23.896 1.00 32.30 199 LEU A O 1
ATOM 622 N N . TYR A 1 120 ? -7.636 81.226 22.055 1.00 33.63 200 TYR A N 1
ATOM 623 C CA . TYR A 1 120 ? -6.723 82.360 21.962 1.00 33.91 200 TYR A CA 1
ATOM 624 C C . TYR A 1 120 ? -6.789 83.220 23.214 1.00 36.08 200 TYR A C 1
ATOM 625 O O . TYR A 1 120 ? -5.756 83.576 23.794 1.00 34.29 200 TYR A O 1
ATOM 634 N N . THR A 1 121 ? -8.004 83.557 23.650 1.00 35.59 201 THR A N 1
ATOM 635 C CA . THR A 1 121 ? -8.173 84.315 24.886 1.00 36.93 201 THR A CA 1
ATOM 636 C C . THR A 1 121 ? -7.467 83.638 26.045 1.00 34.22 201 THR A C 1
ATOM 637 O O . THR A 1 121 ? -6.745 84.285 26.808 1.00 40.58 201 THR A O 1
ATOM 641 N N . THR A 1 122 ? -7.673 82.331 26.200 1.00 36.87 202 THR A N 1
ATOM 642 C CA . THR A 1 122 ? -6.973 81.596 27.245 1.00 35.21 202 THR A CA 1
ATOM 643 C C . THR A 1 122 ? -5.462 81.721 27.082 1.00 33.33 202 THR A C 1
ATOM 644 O O . THR A 1 122 ? -4.744 81.943 28.064 1.00 34.59 202 THR A O 1
ATOM 648 N N . LEU A 1 123 ? -4.961 81.602 25.847 1.00 33.59 203 LEU A N 1
ATOM 649 C CA . LEU A 1 123 ? -3.518 81.667 25.627 1.00 32.37 203 LEU A CA 1
ATOM 650 C C . LEU A 1 123 ? -2.930 82.978 26.139 1.00 34.91 203 LEU A C 1
ATOM 651 O O . LEU A 1 123 ? -1.814 83.000 26.675 1.00 34.14 203 LEU A O 1
ATOM 656 N N . ILE A 1 124 ? -3.671 84.076 26.000 1.00 34.59 204 ILE A N 1
ATOM 657 C CA . ILE A 1 124 ? -3.188 85.376 26.464 1.00 36.23 204 ILE A CA 1
ATOM 658 C C . ILE A 1 124 ? -3.466 85.565 27.951 1.00 37.67 204 ILE A C 1
ATOM 659 O O . ILE A 1 124 ? -2.541 85.722 28.760 1.00 39.28 204 ILE A O 1
ATOM 664 N N . ASP A 1 125 ? -4.744 85.543 28.337 1.00 38.66 205 ASP A N 1
ATOM 665 C CA . ASP A 1 125 ? -5.186 86.059 29.628 1.00 39.27 205 ASP A CA 1
ATOM 666 C C . ASP A 1 125 ? -5.672 84.982 30.593 1.00 39.09 205 ASP A C 1
ATOM 667 O O . ASP A 1 125 ? -6.125 85.316 31.689 1.00 48.79 205 ASP A O 1
ATOM 672 N N . GLY A 1 126 ? -5.574 83.707 30.233 1.00 38.97 206 GLY A N 1
ATOM 673 C CA . GLY A 1 126 ? -5.972 82.655 31.141 1.00 37.42 206 GLY A CA 1
ATOM 674 C C . GLY A 1 126 ? -4.970 82.438 32.258 1.00 40.33 206 GLY A C 1
ATOM 675 O O . GLY A 1 126 ? -3.813 82.856 32.188 1.00 41.64 206 GLY A O 1
ATOM 676 N N . LYS A 1 127 ? -5.434 81.772 33.317 1.00 40.55 207 LYS A N 1
ATOM 677 C CA . LYS A 1 127 ? -4.556 81.462 34.438 1.00 42.57 207 LYS A CA 1
ATOM 678 C C . LYS A 1 127 ? -3.391 80.574 34.027 1.00 42.50 207 LYS A C 1
ATOM 679 O O . LYS A 1 127 ? -2.348 80.587 34.690 1.00 38.11 207 LYS A O 1
ATOM 685 N N . GLY A 1 128 ? -3.538 79.806 32.957 1.00 39.81 208 GLY A N 1
ATOM 686 C CA . GLY A 1 128 ? -2.418 79.049 32.448 1.00 36.77 208 GLY A CA 1
ATOM 687 C C . GLY A 1 128 ? -1.862 79.622 31.163 1.00 31.81 208 GLY A C 1
ATOM 688 O O . GLY A 1 128 ? -1.335 78.883 30.326 1.00 30.67 208 GLY A O 1
ATOM 689 N N . GLY A 1 129 ? -1.980 80.937 30.984 1.00 32.95 209 GLY A N 1
ATOM 690 C CA . GLY A 1 129 ? -1.621 81.582 29.743 1.00 30.13 209 GLY A CA 1
ATOM 691 C C . GLY A 1 129 ? -0.284 82.303 29.804 1.00 27.41 209 GLY A C 1
ATOM 692 O O . GLY A 1 129 ? 0.460 82.236 30.786 1.00 31.61 209 GLY A O 1
ATOM 693 N N . LEU A 1 130 ? 0.009 83.023 28.719 1.00 31.56 210 LEU A N 1
ATOM 694 C CA . LEU A 1 130 ? 1.330 83.617 28.547 1.00 29.64 210 LEU A CA 1
ATOM 695 C C . LEU A 1 130 ? 1.575 84.746 29.542 1.00 31.86 210 LEU A C 1
ATOM 696 O O . LEU A 1 130 ? 2.665 84.839 30.117 1.00 29.55 210 LEU A O 1
ATOM 701 N N . GLN A 1 131 ? 0.581 85.615 29.756 1.00 32.75 211 GLN A N 1
ATOM 702 C CA . GLN A 1 131 ? 0.737 86.680 30.746 1.00 33.91 211 GLN A CA 1
ATOM 703 C C . GLN A 1 131 ? 0.954 86.110 32.135 1.00 33.45 211 GLN A C 1
ATOM 704 O O . GLN A 1 131 ? 1.812 86.596 32.885 1.00 32.71 211 GLN A O 1
ATOM 710 N N . ALA A 1 132 ? 0.193 85.073 32.500 1.00 31.48 212 ALA A N 1
ATOM 711 C CA . ALA A 1 132 ? 0.423 84.435 33.792 1.00 32.75 212 ALA A CA 1
ATOM 712 C C . ALA A 1 132 ? 1.808 83.797 33.860 1.00 30.49 212 ALA A C 1
ATOM 713 O O . ALA A 1 132 ? 2.443 83.788 34.923 1.00 27.12 212 ALA A O 1
ATOM 715 N N . LEU A 1 133 ? 2.298 83.274 32.732 1.00 28.28 213 LEU A N 1
ATOM 716 C CA . LEU A 1 133 ? 3.624 82.665 32.709 1.00 29.42 213 LEU A CA 1
ATOM 717 C C . LEU A 1 133 ? 4.712 83.699 32.987 1.00 26.18 213 LEU A C 1
ATOM 718 O O . LEU A 1 133 ? 5.620 83.453 33.785 1.00 24.81 213 LEU A O 1
ATOM 723 N N . ILE A 1 134 ? 4.665 84.844 32.295 1.00 28.29 214 ILE A N 1
ATOM 724 C CA . ILE A 1 134 ? 5.614 85.921 32.578 1.00 30.39 214 ILE A CA 1
ATOM 725 C C . ILE A 1 134 ? 5.576 86.287 34.058 1.00 32.81 214 ILE A C 1
ATOM 726 O O . ILE A 1 134 ? 6.620 86.480 34.697 1.00 29.15 214 ILE A O 1
ATOM 731 N N . THR A 1 135 ? 4.372 86.337 34.639 1.00 32.52 215 THR A N 1
ATOM 732 C CA . THR A 1 135 ? 4.239 86.662 36.061 1.00 31.88 215 THR A CA 1
ATOM 733 C C . THR A 1 135 ? 4.909 85.621 36.952 1.00 31.55 215 THR A C 1
ATOM 734 O O . THR A 1 135 ? 5.606 85.974 37.908 1.00 32.09 215 THR A O 1
ATOM 738 N N . SER A 1 136 ? 4.709 84.330 36.669 1.00 27.96 216 SER A N 1
ATOM 739 C CA . SER A 1 136 ? 5.368 83.304 37.476 1.00 28.30 216 SER A CA 1
ATOM 740 C C . SER A 1 136 ? 6.885 83.334 37.288 1.00 27.58 216 SER A C 1
ATOM 741 O O . SER A 1 136 ? 7.642 83.095 38.240 1.00 24.83 216 SER A O 1
ATOM 744 N N . ILE A 1 137 ? 7.350 83.613 36.065 1.00 28.21 217 ILE A N 1
ATOM 745 C CA . ILE A 1 137 ? 8.788 83.741 35.841 1.00 26.94 217 ILE A CA 1
ATOM 746 C C . ILE A 1 137 ? 9.350 84.911 36.640 1.00 28.48 217 ILE A C 1
ATOM 747 O O . ILE A 1 137 ? 10.405 84.795 37.275 1.00 26.26 217 ILE A O 1
ATOM 752 N N . LYS A 1 138 ? 8.637 86.041 36.667 1.00 29.61 218 LYS A N 1
ATOM 753 C CA . LYS A 1 138 ? 9.093 87.159 37.488 1.00 28.63 218 LYS A CA 1
ATOM 754 C C . LYS A 1 138 ? 9.167 86.771 38.953 1.00 32.89 218 LYS A C 1
ATOM 755 O O . LYS A 1 138 ? 10.093 87.185 39.665 1.00 34.98 218 LYS A O 1
ATOM 761 N N . LYS A 1 139 ? 8.208 85.964 39.422 1.00 32.41 219 LYS A N 1
ATOM 762 C CA . LYS A 1 139 ? 8.175 85.488 40.803 1.00 32.94 219 LYS A CA 1
ATOM 763 C C . LYS A 1 139 ? 9.238 84.443 41.102 1.00 34.71 219 LYS A C 1
ATOM 764 O O . LYS A 1 139 ? 9.475 84.145 42.283 1.00 34.18 219 LYS A O 1
ATOM 770 N N . GLN A 1 140 ? 9.853 83.858 40.074 1.00 26.68 220 GLN A N 1
ATOM 771 C CA . GLN A 1 140 ? 10.870 82.822 40.254 1.00 26.95 220 GLN A CA 1
ATOM 772 C C . GLN A 1 140 ? 10.352 81.669 41.115 1.00 30.64 220 GLN A C 1
ATOM 773 O O . GLN A 1 140 ? 11.040 81.162 42.007 1.00 26.80 220 GLN A O 1
ATOM 779 N N . ASP A 1 141 ? 9.114 81.254 40.853 1.00 26.98 221 ASP A N 1
ATOM 780 C CA . ASP A 1 141 ? 8.563 80.054 41.470 1.00 28.72 221 ASP A CA 1
ATOM 781 C C . ASP A 1 141 ? 8.601 78.955 40.421 1.00 27.50 221 ASP A C 1
ATOM 782 O O . ASP A 1 141 ? 7.734 78.931 39.535 1.00 27.99 221 ASP A O 1
ATOM 787 N N . PRO A 1 142 ? 9.554 78.016 40.475 1.00 24.07 222 PRO A N 1
ATOM 788 C CA . PRO A 1 142 ? 9.735 77.109 39.325 1.00 27.26 222 PRO A CA 1
ATOM 789 C C . PRO A 1 142 ? 8.586 76.145 39.123 1.00 29.76 222 PRO A C 1
ATOM 790 O O . PRO A 1 142 ? 8.367 75.693 37.995 1.00 26.68 222 PRO A O 1
ATOM 794 N N . ASP A 1 143 ? 7.838 75.813 40.171 1.00 28.73 223 ASP A N 1
ATOM 795 C CA . ASP A 1 143 ? 6.740 74.877 39.999 1.00 29.98 223 ASP A CA 1
ATOM 796 C C . ASP A 1 143 ? 5.497 75.551 39.429 1.00 26.86 223 ASP A C 1
ATOM 797 O O . ASP A 1 143 ? 4.765 74.921 38.664 1.00 26.72 223 ASP A O 1
ATOM 802 N N . LYS A 1 144 ? 5.258 76.826 39.733 1.00 23.42 224 LYS A N 1
ATOM 803 C CA . LYS A 1 144 ? 4.207 77.532 39.012 1.00 25.31 224 LYS A CA 1
ATOM 804 C C . LYS A 1 144 ? 4.620 77.813 37.565 1.00 24.45 224 LYS A C 1
ATOM 805 O O . LYS A 1 144 ? 3.769 77.816 36.669 1.00 23.24 224 LYS A O 1
ATOM 811 N N . VAL A 1 145 ? 5.910 78.032 37.306 1.00 24.17 225 VAL A N 1
ATOM 812 C CA . VAL A 1 145 ? 6.347 78.196 35.913 1.00 22.49 225 VAL A CA 1
ATOM 813 C C . VAL A 1 145 ? 6.097 76.912 35.142 1.00 23.51 225 VAL A C 1
ATOM 814 O O . VAL A 1 145 ? 5.500 76.918 34.057 1.00 20.37 225 VAL A O 1
ATOM 818 N N . SER A 1 146 ? 6.508 75.782 35.722 1.00 20.14 226 SER A N 1
ATOM 819 C CA . SER A 1 146 ? 6.329 74.498 35.056 1.00 22.34 226 SER A CA 1
ATOM 820 C C . SER A 1 146 ? 4.854 74.217 34.784 1.00 24.90 226 SER A C 1
ATOM 821 O O . SER A 1 146 ? 4.494 73.742 33.696 1.00 22.61 226 SER A O 1
ATOM 824 N N . LEU A 1 147 ? 3.976 74.566 35.731 1.00 22.03 227 LEU A N 1
ATOM 825 C CA . LEU A 1 147 ? 2.538 74.346 35.545 1.00 25.54 227 LEU A CA 1
ATOM 826 C C . LEU A 1 147 ? 1.967 75.240 34.450 1.00 23.69 227 LEU A C 1
ATOM 827 O O . LEU A 1 147 ? 1.205 74.780 33.585 1.00 22.76 227 LEU A O 1
ATOM 832 N N . GLY A 1 148 ? 2.296 76.529 34.488 1.00 22.68 228 GLY A N 1
ATOM 833 C CA . GLY A 1 148 ? 1.809 77.430 33.460 1.00 27.43 228 GLY A CA 1
ATOM 834 C C . GLY A 1 148 ? 2.342 77.088 32.083 1.00 24.61 228 GLY A C 1
ATOM 835 O O . GLY A 1 148 ? 1.645 77.265 31.077 1.00 23.32 228 GLY A O 1
ATOM 836 N N . LEU A 1 149 ? 3.572 76.580 32.024 1.00 24.34 229 LEU A N 1
ATOM 837 C CA . LEU A 1 149 ? 4.170 76.169 30.763 1.00 24.63 229 LEU A CA 1
ATOM 838 C C . LEU A 1 149 ? 3.415 74.995 30.160 1.00 26.15 229 LEU A C 1
ATOM 839 O O . LEU A 1 149 ? 3.100 74.991 28.967 1.00 22.02 229 LEU A O 1
ATOM 844 N N . ALA A 1 150 ? 3.114 73.982 30.979 1.00 22.94 230 ALA A N 1
ATOM 845 C CA . ALA A 1 150 ? 2.302 72.863 30.506 1.00 24.23 230 ALA A CA 1
ATOM 846 C C . ALA A 1 150 ? 0.921 73.330 30.051 1.00 25.31 230 ALA A C 1
ATOM 847 O O . ALA A 1 150 ? 0.429 72.899 28.998 1.00 22.02 230 ALA A O 1
ATOM 849 N N . ALA A 1 151 ? 0.274 74.205 30.833 1.00 21.36 231 ALA A N 1
ATOM 850 C CA . ALA A 1 151 ? -1.035 74.709 30.432 1.00 22.86 231 ALA A CA 1
ATOM 851 C C . ALA A 1 151 ? -0.957 75.437 29.093 1.00 23.29 231 ALA A C 1
ATOM 852 O O . ALA A 1 151 ? -1.771 75.189 28.195 1.00 21.33 231 ALA A O 1
ATOM 854 N N . SER A 1 152 ? 0.020 76.347 28.949 1.00 20.46 232 SER A N 1
ATOM 855 C CA . SER A 1 152 ? 0.154 77.114 27.711 1.00 21.29 232 SER A CA 1
ATOM 856 C C . SER A 1 152 ? 0.459 76.206 26.526 1.00 22.58 232 SER A C 1
ATOM 857 O O . SER A 1 152 ? -0.059 76.423 25.426 1.00 23.45 232 SER A O 1
ATOM 860 N N . LEU A 1 153 ? 1.307 75.188 26.720 1.00 19.87 233 LEU A N 1
ATOM 861 C CA . LEU A 1 153 ? 1.608 74.295 25.600 1.00 22.64 233 LEU A CA 1
ATOM 862 C C . LEU A 1 153 ? 0.396 73.460 25.200 1.00 24.31 233 LEU A C 1
ATOM 863 O O . LEU A 1 153 ? 0.233 73.131 24.013 1.00 24.31 233 LEU A O 1
ATOM 868 N N . ASP A 1 154 ? -0.463 73.113 26.165 1.00 20.69 234 ASP A N 1
ATOM 869 C CA . ASP A 1 154 ? -1.705 72.411 25.853 1.00 20.83 234 ASP A CA 1
ATOM 870 C C . ASP A 1 154 ? -2.627 73.289 25.012 1.00 21.79 234 ASP A C 1
ATOM 871 O O . ASP A 1 154 ? -3.220 72.831 24.032 1.00 22.05 234 ASP A O 1
ATOM 876 N N . THR A 1 155 ? -2.761 74.558 25.393 1.00 19.94 235 THR A N 1
ATOM 877 C CA . THR A 1 155 ? -3.573 75.486 24.612 1.00 21.75 235 THR A CA 1
ATOM 878 C C . THR A 1 155 ? -2.977 75.705 23.230 1.00 20.48 235 THR A C 1
ATOM 879 O O . THR A 1 155 ? -3.710 75.825 22.244 1.00 19.86 235 THR A O 1
ATOM 883 N N . VAL A 1 156 ? -1.651 75.796 23.150 1.00 20.09 236 VAL A N 1
ATOM 884 C CA . VAL A 1 156 ? -0.993 75.936 21.853 1.00 20.29 236 VAL A CA 1
ATOM 885 C C . VAL A 1 156 ? -1.326 74.742 20.966 1.00 22.64 236 VAL A C 1
ATOM 886 O O . VAL A 1 156 ? -1.714 74.898 19.803 1.00 21.14 236 VAL A O 1
ATOM 890 N N . ALA A 1 157 ? -1.228 73.529 21.520 1.00 21.10 237 ALA A N 1
ATOM 891 C CA . ALA A 1 157 ? -1.494 72.329 20.737 1.00 23.23 237 ALA A CA 1
ATOM 892 C C . ALA A 1 157 ? -2.938 72.286 20.245 1.00 22.66 237 ALA A C 1
ATOM 893 O O . ALA A 1 157 ? -3.204 71.901 19.095 1.00 21.44 237 ALA A O 1
ATOM 895 N N . ASP A 1 158 ? -3.881 72.681 21.095 1.00 21.42 238 ASP A N 1
ATOM 896 C CA . ASP A 1 158 ? -5.282 72.659 20.687 1.00 24.42 238 ASP A CA 1
ATOM 897 C C . ASP A 1 158 ? -5.539 73.667 19.574 1.00 22.56 238 ASP A C 1
ATOM 898 O O . ASP A 1 158 ? -6.315 73.394 18.655 1.00 21.08 238 ASP A O 1
ATOM 903 N N . LEU A 1 159 ? -4.930 74.851 19.669 1.00 21.98 239 LEU A N 1
ATOM 904 C CA . LEU A 1 159 ? -5.055 75.827 18.591 1.00 21.98 239 LEU A CA 1
ATOM 905 C C . LEU A 1 159 ? -4.474 75.274 17.305 1.00 23.79 239 LEU A C 1
ATOM 906 O O . LEU A 1 159 ? -5.052 75.453 16.224 1.00 24.63 239 LEU A O 1
ATOM 911 N N . GLU A 1 160 ? -3.316 74.613 17.398 1.00 21.38 240 GLU A N 1
ATOM 912 C CA . GLU A 1 160 ? -2.700 74.045 16.205 1.00 21.45 240 GLU A CA 1
ATOM 913 C C . GLU A 1 160 ? -3.583 72.959 15.615 1.00 23.17 240 GLU A C 1
ATOM 914 O O . GLU A 1 160 ? -3.734 72.869 14.390 1.00 24.36 240 GLU A O 1
ATOM 920 N N . LEU A 1 161 ? -4.222 72.155 16.466 1.00 20.27 241 LEU A N 1
ATOM 921 C CA . LEU A 1 161 ? -5.099 71.110 15.937 1.00 25.02 241 LEU A CA 1
ATOM 922 C C . LEU A 1 161 ? -6.299 71.708 15.216 1.00 23.22 241 LEU A C 1
ATOM 923 O O . LEU A 1 161 ? -6.787 71.139 14.234 1.00 25.35 241 LEU A O 1
ATOM 928 N N . LEU A 1 162 ? -6.806 72.848 15.694 1.00 24.48 242 LEU A N 1
ATOM 929 C CA . LEU A 1 162 ? -7.896 73.507 14.977 1.00 25.80 242 LEU A CA 1
ATOM 930 C C . LEU A 1 162 ? -7.440 73.918 13.583 1.00 27.19 242 LEU A C 1
ATOM 931 O O . LEU A 1 162 ? -8.142 73.677 12.592 1.00 28.18 242 LEU A O 1
ATOM 936 N N . GLN A 1 163 ? -6.246 74.514 13.491 1.00 26.34 243 GLN A N 1
ATOM 937 C CA . GLN A 1 163 ? -5.687 74.901 12.198 1.00 28.39 243 GLN A CA 1
ATOM 938 C C . GLN A 1 163 ? -5.426 73.685 11.332 1.00 27.48 243 GLN A C 1
ATOM 939 O O . GLN A 1 163 ? -5.741 73.685 10.141 1.00 27.43 243 GLN A O 1
ATOM 945 N N . ALA A 1 164 ? -4.846 72.641 11.917 1.00 24.35 244 ALA A N 1
ATOM 946 C CA . ALA A 1 164 ? -4.557 71.417 11.181 1.00 28.18 244 ALA A CA 1
ATOM 947 C C . ALA A 1 164 ? -5.820 70.810 10.581 1.00 28.93 244 ALA A C 1
ATOM 948 O O . ALA A 1 164 ? -5.783 70.247 9.484 1.00 30.70 244 ALA A O 1
ATOM 950 N N . SER A 1 165 ? -6.948 70.914 11.280 1.00 26.56 245 SER A N 1
ATOM 951 C CA . SER A 1 165 ? -8.174 70.351 10.744 1.00 30.70 245 SER A CA 1
ATOM 952 C C . SER A 1 165 ? -8.578 70.989 9.414 1.00 32.42 245 SER A C 1
ATOM 953 O O . SER A 1 165 ? -9.457 70.455 8.737 1.00 29.75 245 SER A O 1
ATOM 956 N N . GLY A 1 166 ? -7.982 72.116 9.038 1.00 30.92 246 GLY A N 1
ATOM 957 C CA . GLY A 1 166 ? -8.122 72.639 7.696 1.00 35.30 246 GLY A CA 1
ATOM 958 C C . GLY A 1 166 ? -7.114 72.112 6.701 1.00 35.15 246 GLY A C 1
ATOM 959 O O . GLY A 1 166 ? -7.220 72.421 5.510 1.00 46.32 246 GLY A O 1
ATOM 960 N N . LEU A 1 167 ? -6.140 71.315 7.135 1.00 36.43 247 LEU A N 1
ATOM 961 C CA . LEU A 1 167 ? -5.119 70.788 6.225 1.00 38.30 247 LEU A CA 1
ATOM 962 C C . LEU A 1 167 ? -5.080 69.247 6.231 1.00 42.30 247 LEU A C 1
ATOM 963 O O . LEU A 1 167 ? -4.063 68.625 6.578 1.00 39.64 247 LEU A O 1
ATOM 968 N N . PRO A 1 172 ? -0.933 61.316 -3.837 1.00 36.61 252 PRO A N 1
ATOM 969 C CA . PRO A 1 172 ? -0.824 60.873 -5.232 1.00 34.75 252 PRO A CA 1
ATOM 970 C C . PRO A 1 172 ? -2.056 60.131 -5.704 1.00 34.91 252 PRO A C 1
ATOM 971 O O . PRO A 1 172 ? -2.710 59.431 -4.947 1.00 29.22 252 PRO A O 1
ATOM 975 N N . GLN A 1 173 ? -2.321 60.265 -7.000 1.00 32.81 253 GLN A N 1
ATOM 976 C CA . GLN A 1 173 ? -3.526 59.705 -7.597 1.00 28.24 253 GLN A CA 1
ATOM 977 C C . GLN A 1 173 ? -3.584 58.194 -7.464 1.00 25.56 253 GLN A C 1
ATOM 978 O O . GLN A 1 173 ? -4.672 57.623 -7.339 1.00 30.42 253 GLN A O 1
ATOM 984 N N . GLN A 1 174 ? -2.432 57.524 -7.532 1.00 29.33 254 GLN A N 1
ATOM 985 C CA . GLN A 1 174 ? -2.399 56.062 -7.499 1.00 31.82 254 GLN A CA 1
ATOM 986 C C . GLN A 1 174 ? -3.032 55.488 -6.237 1.00 32.82 254 GLN A C 1
ATOM 987 O O . GLN A 1 174 ? -3.441 54.324 -6.235 1.00 34.42 254 GLN A O 1
ATOM 993 N N . TYR A 1 175 ? -3.103 56.264 -5.161 1.00 33.24 255 TYR A N 1
ATOM 994 C CA . TYR A 1 175 ? -3.567 55.770 -3.870 1.00 31.73 255 TYR A CA 1
ATOM 995 C C . TYR A 1 175 ? -4.909 56.362 -3.477 1.00 36.45 255 TYR A C 1
ATOM 996 O O . TYR A 1 175 ? -5.245 56.400 -2.289 1.00 37.40 255 TYR A O 1
ATOM 1005 N N . LEU A 1 176 ? -5.689 56.798 -4.469 1.00 37.66 256 LEU A N 1
ATOM 1006 C CA . LEU A 1 176 ? -6.920 57.536 -4.215 1.00 40.00 256 LEU A CA 1
ATOM 1007 C C . LEU A 1 176 ? -7.910 56.729 -3.386 1.00 37.61 256 LEU A C 1
ATOM 1008 O O . LEU A 1 176 ? -8.686 57.302 -2.617 1.00 41.66 256 LEU A O 1
ATOM 1013 N N . ASN A 1 177 ? -7.897 55.408 -3.520 1.00 38.61 257 ASN A N 1
ATOM 1014 C CA . ASN A 1 177 ? -8.862 54.553 -2.843 1.00 40.63 257 ASN A CA 1
ATOM 1015 C C . ASN A 1 177 ? -8.239 53.781 -1.687 1.00 42.83 257 ASN A C 1
ATOM 1016 O O . ASN A 1 177 ? -8.825 52.800 -1.214 1.00 40.20 257 ASN A O 1
ATOM 1021 N N . TYR A 1 178 ? -7.058 54.205 -1.222 1.00 35.68 258 TYR A N 1
ATOM 1022 C CA . TYR A 1 178 ? -6.409 53.551 -0.101 1.00 31.17 258 TYR A CA 1
ATOM 1023 C C . TYR A 1 178 ? -7.018 54.026 1.217 1.00 32.28 258 TYR A C 1
ATOM 1024 O O . TYR A 1 178 ? -7.429 55.182 1.337 1.00 33.86 258 TYR A O 1
ATOM 1033 N N . PRO A 1 179 ? -7.099 53.146 2.211 1.00 31.31 259 PRO A N 1
ATOM 1034 C CA . PRO A 1 179 ? -7.495 53.583 3.557 1.00 33.17 259 PRO A CA 1
ATOM 1035 C C . PRO A 1 179 ? -6.606 54.722 4.027 1.00 31.12 259 PRO A C 1
ATOM 1036 O O . PRO A 1 179 ? -5.392 54.709 3.820 1.00 31.89 259 PRO A O 1
ATOM 1040 N N . ARG A 1 180 ? -7.216 55.708 4.674 1.00 33.03 260 ARG A N 1
ATOM 1041 C CA . ARG A 1 180 ? -6.495 56.912 5.052 1.00 31.94 260 ARG A CA 1
ATOM 1042 C C . ARG A 1 180 ? -7.064 57.441 6.362 1.00 32.39 260 ARG A C 1
ATOM 1043 O O . ARG A 1 180 ? -8.281 57.443 6.568 1.00 29.30 260 ARG A O 1
ATOM 1051 N N . LEU A 1 181 ? -6.170 57.868 7.249 1.00 28.34 261 LEU A N 1
ATOM 1052 C CA . LEU A 1 181 ? -6.544 58.498 8.507 1.00 28.59 261 LEU A CA 1
ATOM 1053 C C . LEU A 1 181 ? -6.355 60.002 8.379 1.00 27.05 261 LEU A C 1
ATOM 1054 O O . LEU A 1 181 ? -5.257 60.468 8.074 1.00 27.47 261 LEU A O 1
ATOM 1059 N N . ALA A 1 182 ? -7.415 60.763 8.609 1.00 29.30 262 ALA A N 1
ATOM 1060 C CA . ALA A 1 182 ? -7.275 62.206 8.716 1.00 31.42 262 ALA A CA 1
ATOM 1061 C C . ALA A 1 182 ? -7.045 62.548 10.185 1.00 32.39 262 ALA A C 1
ATOM 1062 O O . ALA A 1 182 ? -7.796 62.102 11.057 1.00 30.75 262 ALA A O 1
ATOM 1064 N N . GLY A 1 183 ? -5.976 63.284 10.462 1.00 27.46 263 GLY A N 1
ATOM 1065 C CA . GLY A 1 183 ? -5.713 63.688 11.822 1.00 29.17 263 GLY A CA 1
ATOM 1066 C C . GLY A 1 183 ? -5.196 62.540 12.670 1.00 26.93 263 GLY A C 1
ATOM 1067 O O . GLY A 1 183 ? -4.644 61.555 12.176 1.00 24.67 263 GLY A O 1
ATOM 1068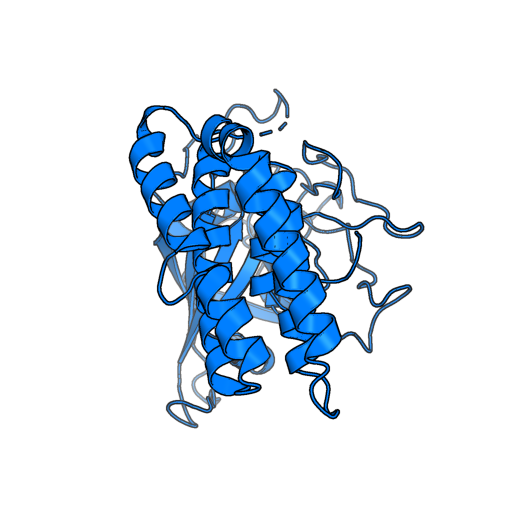 N N . ARG A 1 184 ? -5.394 62.674 13.973 1.00 28.71 264 ARG A N 1
ATOM 1069 C CA . ARG A 1 184 ? -4.755 61.802 14.946 1.00 27.42 264 ARG A CA 1
ATOM 1070 C C . ARG A 1 184 ? -5.685 60.673 15.379 1.00 30.33 264 ARG A C 1
ATOM 1071 O O . ARG A 1 184 ? -6.911 60.812 15.372 1.00 31.76 264 ARG A O 1
ATOM 1079 N N . GLY A 1 185 ? -5.082 59.543 15.745 1.00 23.44 265 GLY A N 1
ATOM 1080 C CA . GLY A 1 185 ? -5.809 58.454 16.356 1.00 21.94 265 GLY A CA 1
ATOM 1081 C C . GLY A 1 185 ? -5.053 57.966 17.569 1.00 25.76 265 GLY A C 1
ATOM 1082 O O . GLY A 1 185 ? -3.877 58.281 17.772 1.00 25.10 265 GLY A O 1
ATOM 1083 N N . THR A 1 186 ? -5.749 57.211 18.410 1.00 26.45 266 THR A N 1
ATOM 1084 C CA . THR A 1 186 ? -5.123 56.604 19.571 1.00 26.40 266 THR A CA 1
ATOM 1085 C C . THR A 1 186 ? -5.442 55.125 19.541 1.00 25.85 266 THR A C 1
ATOM 1086 O O . THR A 1 186 ? -6.614 54.740 19.456 1.00 26.95 266 THR A O 1
ATOM 1090 N N . VAL A 1 187 ? -4.403 54.302 19.579 1.00 24.98 267 VAL A N 1
ATOM 1091 C CA . VAL A 1 187 ? -4.558 52.855 19.554 1.00 24.33 267 VAL A CA 1
ATOM 1092 C C . VAL A 1 187 ? -4.034 52.303 20.867 1.00 26.19 267 VAL A C 1
ATOM 1093 O O . VAL A 1 187 ? -2.873 52.539 21.235 1.00 24.58 267 VAL A O 1
ATOM 1097 N N . GLU A 1 188 ? -4.881 51.548 21.557 1.00 26.10 268 GLU A N 1
ATOM 1098 C CA . GLU A 1 188 ? -4.554 50.932 22.833 1.00 26.95 268 GLU A CA 1
ATOM 1099 C C . GLU A 1 188 ? -4.167 49.481 22.594 1.00 26.24 268 GLU A C 1
ATOM 1100 O O . GLU A 1 188 ? -4.947 48.712 22.026 1.00 26.64 268 GLU A O 1
ATOM 1106 N N . ILE A 1 189 ? -2.984 49.098 23.052 1.00 25.69 269 ILE A N 1
ATOM 1107 C CA . ILE A 1 189 ? -2.467 47.759 22.814 1.00 25.29 269 ILE A CA 1
ATOM 1108 C C . ILE A 1 189 ? -2.218 47.100 24.162 1.00 29.44 269 ILE A C 1
ATOM 1109 O O . ILE A 1 189 ? -1.420 47.597 24.966 1.00 26.51 269 ILE A O 1
ATOM 1114 N N . THR A 1 190 ? -2.903 45.991 24.408 1.00 29.73 270 THR A N 1
ATOM 1115 C CA . THR A 1 190 ? -2.702 45.214 25.619 1.00 31.96 270 THR A CA 1
ATOM 1116 C C . THR A 1 190 ? -1.789 44.044 25.282 1.00 28.70 270 THR A C 1
ATOM 1117 O O . THR A 1 190 ? -2.083 43.272 24.366 1.00 32.04 270 THR A O 1
ATOM 1121 N N . ILE A 1 191 ? -0.672 43.943 25.996 1.00 27.60 271 ILE A N 1
ATOM 1122 C CA . ILE A 1 191 ? 0.319 42.895 25.792 1.00 29.72 271 ILE A CA 1
ATOM 1123 C C . ILE A 1 191 ? 0.253 41.926 26.965 1.00 33.85 271 ILE A C 1
ATOM 1124 O O . ILE A 1 191 ? 0.310 42.346 28.125 1.00 35.13 271 ILE A O 1
ATOM 1129 N N . GLU A 1 192 ? 0.151 40.637 26.662 1.00 37.55 272 GLU A N 1
ATOM 1130 C CA . GLU A 1 192 ? 0.050 39.592 27.672 1.00 42.87 272 GLU A CA 1
ATOM 1131 C C . GLU A 1 192 ? 1.330 38.769 27.691 1.00 44.92 272 GLU A C 1
ATOM 1132 O O . GLU A 1 192 ? 1.821 38.348 26.635 1.00 40.84 272 GLU A O 1
ATOM 1138 N N . LYS A 1 193 ? 1.854 38.530 28.888 1.00 46.64 273 LYS A N 1
ATOM 1139 C CA . LYS A 1 193 ? 3.112 37.819 29.045 1.00 47.86 273 LYS A CA 1
ATOM 1140 C C . LYS A 1 193 ? 2.879 36.318 29.155 1.00 51.71 273 LYS A C 1
ATOM 1141 O O . LYS A 1 193 ? 1.792 35.852 29.512 1.00 53.22 273 LYS A O 1
ATOM 1147 N N . ALA A 1 194 ? 3.925 35.562 28.825 1.00 57.62 274 ALA A N 1
ATOM 1148 C CA . ALA A 1 194 ? 3.879 34.113 28.952 1.00 60.89 274 ALA A CA 1
ATOM 1149 C C . ALA A 1 194 ? 3.666 33.731 30.412 1.00 61.87 274 ALA A C 1
ATOM 1150 O O . ALA A 1 194 ? 4.061 34.459 31.332 1.00 64.02 274 ALA A O 1
ATOM 1152 N N . ASP A 1 195 ? 3.045 32.565 30.621 1.00 66.27 275 ASP A N 1
ATOM 1153 C CA . ASP A 1 195 ? 2.563 32.191 31.950 1.00 66.86 275 ASP A CA 1
ATOM 1154 C C . ASP A 1 195 ? 3.647 32.223 33.022 1.00 66.02 275 ASP A C 1
ATOM 1155 O O . ASP A 1 195 ? 3.321 32.268 34.214 1.00 68.08 275 ASP A O 1
ATOM 1160 N N . GLY A 1 196 ? 4.920 32.215 32.642 1.00 63.97 276 GLY A N 1
ATOM 1161 C CA . GLY A 1 196 ? 5.975 32.229 33.635 1.00 61.05 276 GLY A CA 1
ATOM 1162 C C . GLY A 1 196 ? 6.509 33.603 33.995 1.00 62.24 276 GLY A C 1
ATOM 1163 O O . GLY A 1 196 ? 6.934 33.827 35.133 1.00 61.75 276 GLY A O 1
ATOM 1164 N N . SER A 1 197 ? 6.481 34.533 33.044 1.00 60.88 277 SER A N 1
ATOM 1165 C CA . SER A 1 197 ? 7.179 35.809 33.143 1.00 54.70 277 SER A CA 1
ATOM 1166 C C . SER A 1 197 ? 6.222 36.937 33.529 1.00 51.83 277 SER A C 1
ATOM 1167 O O . SER A 1 197 ? 4.998 36.789 33.500 1.00 46.45 277 SER A O 1
ATOM 1170 N N . THR A 1 198 ? 6.792 38.094 33.869 1.00 51.72 278 THR A N 1
ATOM 1171 C CA . THR A 1 198 ? 5.974 39.121 34.494 1.00 49.96 278 THR A CA 1
ATOM 1172 C C . THR A 1 198 ? 6.421 40.534 34.113 1.00 47.02 278 THR A C 1
ATOM 1173 O O . THR A 1 198 ? 7.615 40.799 33.931 1.00 46.74 278 THR A O 1
ATOM 1177 N N . PHE A 1 199 ? 5.440 41.427 33.962 1.00 44.87 279 PHE A N 1
ATOM 1178 C CA . PHE A 1 199 ? 5.698 42.859 33.871 1.00 43.23 279 PHE A CA 1
ATOM 1179 C C . PHE A 1 199 ? 5.856 43.459 35.263 1.00 51.56 279 PHE A C 1
ATOM 1180 O O . PHE A 1 199 ? 5.269 42.981 36.240 1.00 52.15 279 PHE A O 1
ATOM 1188 N N . SER A 1 200 ? 6.619 44.548 35.339 1.00 49.66 280 SER A N 1
ATOM 1189 C CA . SER A 1 200 ? 6.836 45.265 36.594 1.00 49.85 280 SER A CA 1
ATOM 1190 C C . SER A 1 200 ? 6.790 46.761 36.304 1.00 53.83 280 SER A C 1
ATOM 1191 O O . SER A 1 200 ? 7.744 47.325 35.758 1.00 58.68 280 SER A O 1
ATOM 1194 N N . ALA A 1 201 ? 5.688 47.397 36.670 1.00 55.90 281 ALA A N 1
ATOM 1195 C CA . ALA A 1 201 ? 5.537 48.837 36.552 1.00 55.60 281 ALA A CA 1
ATOM 1196 C C . ALA A 1 201 ? 5.851 49.508 37.881 1.00 60.77 281 ALA A C 1
ATOM 1197 O O . ALA A 1 201 ? 5.831 48.880 38.943 1.00 63.16 281 ALA A O 1
ATOM 1199 N N . GLU A 1 202 ? 6.151 50.807 37.810 1.00 60.82 282 GLU A N 1
ATOM 1200 C CA . GLU A 1 202 ? 6.211 51.615 39.022 1.00 62.77 282 GLU A CA 1
ATOM 1201 C C . GLU A 1 202 ? 4.835 51.787 39.647 1.00 61.20 282 GLU A C 1
ATOM 1202 O O . GLU A 1 202 ? 4.737 52.186 40.813 1.00 59.64 282 GLU A O 1
ATOM 1208 N N . ALA A 1 203 ? 3.787 51.458 38.895 1.00 59.24 283 ALA A N 1
ATOM 1209 C CA . ALA A 1 203 ? 2.391 51.641 39.259 1.00 53.32 283 ALA A CA 1
ATOM 1210 C C . ALA A 1 203 ? 1.555 50.950 38.195 1.00 54.16 283 ALA A C 1
ATOM 1211 O O . ALA A 1 203 ? 1.617 51.357 37.035 1.00 57.10 283 ALA A O 1
ATOM 1213 N N . GLY A 1 204 ? 0.814 49.897 38.533 1.00 52.92 284 GLY A N 1
ATOM 1214 C CA . GLY A 1 204 ? 0.821 49.312 39.852 1.00 53.65 284 GLY A CA 1
ATOM 1215 C C . GLY A 1 204 ? 0.905 47.802 39.777 1.00 53.89 284 GLY A C 1
ATOM 1216 O O . GLY A 1 204 ? 0.061 47.147 39.160 1.00 51.07 284 GLY A O 1
ATOM 1217 N N . GLY A 1 205 ? 1.934 47.248 40.408 1.00 55.12 285 GLY A N 1
ATOM 1218 C CA . GLY A 1 205 ? 2.104 45.812 40.438 1.00 56.45 285 GLY A CA 1
ATOM 1219 C C . GLY A 1 205 ? 3.426 45.381 39.844 1.00 59.12 285 GLY A C 1
ATOM 1220 O O . GLY A 1 205 ? 3.678 45.580 38.651 1.00 57.66 285 GLY A O 1
ATOM 1221 N N . ASP A 1 206 ? 4.281 44.791 40.671 1.00 55.57 286 ASP A N 1
ATOM 1222 C CA . ASP A 1 206 ? 5.552 44.261 40.209 1.00 56.62 286 ASP A CA 1
ATOM 1223 C C . ASP A 1 206 ? 5.419 42.879 39.596 1.00 56.95 286 ASP A C 1
ATOM 1224 O O . ASP A 1 206 ? 6.438 42.233 39.333 1.00 58.61 286 ASP A O 1
ATOM 1229 N N . GLN A 1 207 ? 4.202 42.405 39.357 1.00 52.84 287 GLN A N 1
ATOM 1230 C CA . GLN A 1 207 ? 4.033 41.084 38.774 1.00 53.80 287 GLN A CA 1
ATOM 1231 C C . GLN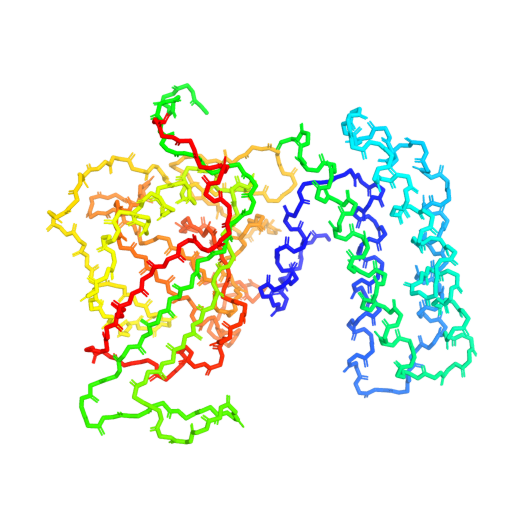 A 1 207 ? 2.751 41.019 37.946 1.00 53.09 287 GLN A C 1
ATOM 1232 O O . GLN A 1 207 ? 1.889 40.162 38.139 1.00 52.83 287 GLN A O 1
ATOM 1238 N N . ARG A 1 208 ? 2.629 41.920 36.975 1.00 47.01 288 ARG A N 1
ATOM 1239 C CA . ARG A 1 208 ? 1.458 41.951 36.112 1.00 44.91 288 ARG A CA 1
ATOM 1240 C C . ARG A 1 208 ? 1.577 40.913 35.008 1.00 39.75 288 ARG A C 1
ATOM 1241 O O . ARG A 1 208 ? 2.654 40.701 34.448 1.00 43.24 288 ARG A O 1
ATOM 1249 N N . LYS A 1 209 ? 0.465 40.242 34.721 1.00 34.25 289 LYS A N 1
ATOM 1250 C CA . LYS A 1 209 ? 0.426 39.312 33.602 1.00 40.36 289 LYS A CA 1
ATOM 1251 C C . LYS A 1 209 ? 0.284 40.061 32.284 1.00 42.85 289 LYS A C 1
ATOM 1252 O O . LYS A 1 209 ? 0.705 39.563 31.230 1.00 37.38 289 LYS A O 1
ATOM 1258 N N . SER A 1 210 ? -0.275 41.266 32.338 1.00 41.27 290 SER A N 1
ATOM 1259 C CA . SER A 1 210 ? -0.532 42.058 31.153 1.00 35.97 290 SER A CA 1
ATOM 1260 C C . SER A 1 210 ? -0.182 43.504 31.451 1.00 35.24 290 SER A C 1
ATOM 1261 O O . SER A 1 210 ? -0.160 43.935 32.605 1.00 34.75 290 SER A O 1
ATOM 1264 N N . ALA A 1 211 ? 0.120 44.246 30.387 1.00 33.73 291 ALA A N 1
ATOM 1265 C CA . ALA A 1 211 ? 0.303 45.683 30.471 1.00 29.17 291 ALA A CA 1
ATOM 1266 C C . ALA A 1 211 ? -0.208 46.287 29.176 1.00 30.77 291 ALA A C 1
ATOM 1267 O O . ALA A 1 211 ? -0.228 45.626 28.136 1.00 29.31 291 ALA A O 1
ATOM 1269 N N . THR A 1 212 ? -0.640 47.537 29.256 1.00 30.94 292 THR A N 1
ATOM 1270 C CA . THR A 1 212 ? -1.285 48.211 28.142 1.00 27.18 292 THR A CA 1
ATOM 1271 C C . THR A 1 212 ? -0.536 49.499 27.831 1.00 24.20 292 THR A C 1
ATOM 1272 O O . THR A 1 212 ? -0.146 50.237 28.745 1.00 28.91 292 THR A O 1
ATOM 1276 N N . VAL A 1 213 ? -0.306 49.754 26.535 1.00 31.88 293 VAL A N 1
ATOM 1277 C CA . VAL A 1 213 ? 0.312 50.991 26.076 1.00 26.39 293 VAL A CA 1
ATOM 1278 C C . VAL A 1 213 ? -0.668 51.719 25.164 1.00 22.37 293 VAL A C 1
ATOM 1279 O O . VAL A 1 213 ? -1.627 51.142 24.645 1.00 24.52 293 VAL A O 1
ATOM 1283 N N . GLN A 1 214 ? -0.412 53.010 24.970 1.00 23.85 294 GLN A N 1
ATOM 1284 C CA . GLN A 1 214 ? -1.200 53.839 24.064 1.00 25.54 294 GLN A CA 1
ATOM 1285 C C . GLN A 1 214 ? -0.270 54.413 23.017 1.00 22.20 294 GLN A C 1
ATOM 1286 O O . GLN A 1 214 ? 0.724 55.059 23.359 1.00 23.87 294 GLN A O 1
ATOM 1292 N N . ILE A 1 215 ? -0.605 54.178 21.754 1.00 23.83 295 ILE A N 1
ATOM 1293 C CA . ILE A 1 215 ? 0.100 54.736 20.610 1.00 23.71 295 ILE A CA 1
ATOM 1294 C C . ILE A 1 215 ? -0.791 55.795 19.976 1.00 22.56 295 ILE A C 1
ATOM 1295 O O . ILE A 1 215 ? -1.942 55.511 19.618 1.00 25.34 295 ILE A O 1
ATOM 1300 N N . VAL A 1 216 ? -0.263 57.001 19.820 1.00 22.06 296 VAL A N 1
ATOM 1301 C CA . VAL A 1 216 ? -0.917 58.031 19.026 1.00 21.74 296 VAL A CA 1
ATOM 1302 C C . VAL A 1 216 ? -0.346 57.952 17.617 1.00 22.94 296 VAL A C 1
ATOM 1303 O O . VAL A 1 216 ? 0.871 58.086 17.426 1.00 18.92 296 VAL A O 1
ATOM 1307 N N . ILE A 1 217 ? -1.220 57.756 16.647 1.00 21.33 297 ILE A N 1
ATOM 1308 C CA . ILE A 1 217 ? -0.830 57.629 15.246 1.00 24.18 297 ILE A CA 1
ATOM 1309 C C . ILE A 1 217 ? -1.173 58.926 14.520 1.00 27.32 297 ILE A C 1
ATOM 1310 O O . ILE A 1 217 ? -2.131 59.639 14.867 1.00 23.19 297 ILE A O 1
ATOM 1315 N N . ASP A 1 218 ? -0.355 59.273 13.532 1.00 20.54 298 ASP A N 1
ATOM 1316 C CA . ASP A 1 218 ? -0.392 60.617 12.980 1.00 21.22 298 ASP A CA 1
ATOM 1317 C C . ASP A 1 218 ? -0.784 60.549 11.510 1.00 25.27 298 ASP A C 1
ATOM 1318 O O . ASP A 1 218 ? 0.081 60.417 10.640 1.00 20.85 298 ASP A O 1
ATOM 1323 N N . GLY A 1 219 ? -2.089 60.645 11.243 1.00 23.63 299 GLY A N 1
ATOM 1324 C CA . GLY A 1 219 ? -2.567 60.722 9.878 1.00 26.16 299 GLY A CA 1
ATOM 1325 C C . GLY A 1 219 ? -2.206 62.010 9.167 1.00 25.39 299 GLY A C 1
ATOM 1326 O O . GLY A 1 219 ? -2.236 62.049 7.937 1.00 25.55 299 GLY A O 1
ATOM 1327 N N . TYR A 1 220 ? -1.866 63.072 9.904 1.00 27.78 300 TYR A N 1
ATOM 1328 C CA . TYR A 1 220 ? -1.483 64.315 9.228 1.00 26.77 300 TYR A CA 1
ATOM 1329 C C . TYR A 1 220 ? -0.210 64.122 8.413 1.00 29.51 300 TYR A C 1
ATOM 1330 O O . TYR A 1 220 ? -0.068 64.694 7.328 1.00 26.74 300 TYR A O 1
ATOM 1339 N N . SER A 1 221 ? 0.737 63.340 8.936 1.00 25.55 301 SER A N 1
ATOM 1340 C CA . SER A 1 221 ? 2.042 63.148 8.320 1.00 25.18 301 SER A CA 1
ATOM 1341 C C . SER A 1 221 ? 2.190 61.800 7.639 1.00 23.29 301 SER A C 1
ATOM 1342 O O . SER A 1 221 ? 3.086 61.634 6.809 1.00 25.05 301 SER A O 1
ATOM 1345 N N . ALA A 1 222 ? 1.359 60.833 7.990 1.00 22.95 302 ALA A N 1
ATOM 1346 C CA . ALA A 1 222 ? 1.442 59.483 7.435 1.00 24.75 302 ALA A CA 1
ATOM 1347 C C . ALA A 1 222 ? 0.022 58.975 7.194 1.00 24.02 302 ALA A C 1
ATOM 1348 O O . ALA A 1 222 ? -0.405 57.969 7.765 1.00 21.84 302 ALA A O 1
ATOM 1350 N N . PRO A 1 223 ? -0.747 59.670 6.337 1.00 23.82 303 PRO A N 1
ATOM 1351 C CA . PRO A 1 223 ? -2.164 59.291 6.164 1.00 23.24 303 PRO A CA 1
ATOM 1352 C C . PRO A 1 223 ? -2.374 57.868 5.676 1.00 25.59 303 PRO A C 1
ATOM 1353 O O . PRO A 1 223 ? -3.283 57.186 6.171 1.00 25.86 303 PRO A O 1
ATOM 1357 N N . LEU A 1 224 ? -1.546 57.380 4.743 1.00 23.65 304 LEU A N 1
ATOM 1358 C CA . LEU A 1 224 ? -1.744 56.024 4.236 1.00 25.80 304 LEU A CA 1
ATOM 1359 C C . LEU A 1 224 ? -1.337 54.980 5.257 1.00 24.79 304 LEU A C 1
ATOM 1360 O O . LEU A 1 224 ? -2.041 53.979 5.438 1.00 24.65 304 LEU A O 1
ATOM 1365 N N . THR A 1 225 ? -0.182 55.179 5.901 1.00 25.63 305 THR A N 1
ATOM 1366 C CA . THR A 1 225 ? 0.343 54.184 6.828 1.00 23.93 305 THR A CA 1
ATOM 1367 C C . THR A 1 225 ? -0.509 54.111 8.080 1.00 23.00 305 THR A C 1
ATOM 1368 O O . THR A 1 225 ? -0.849 53.017 8.550 1.00 23.57 305 THR A O 1
ATOM 1372 N N . ALA A 1 226 ? -0.865 55.270 8.635 1.00 22.90 306 ALA A N 1
ATOM 1373 C CA . ALA A 1 226 ? -1.753 55.284 9.795 1.00 24.99 306 ALA A CA 1
ATOM 1374 C C . ALA A 1 226 ? -3.130 54.755 9.425 1.00 27.76 306 ALA A C 1
ATOM 1375 O O . ALA A 1 226 ? -3.765 54.048 10.214 1.00 25.43 306 ALA A O 1
ATOM 1377 N N . GLY A 1 227 ? -3.595 55.070 8.217 1.00 26.06 307 GLY A N 1
ATOM 1378 C CA . GLY A 1 227 ? -4.891 54.574 7.791 1.00 29.44 307 GLY A CA 1
ATOM 1379 C C . GLY A 1 227 ? -4.920 53.064 7.722 1.00 27.97 307 GLY A C 1
ATOM 1380 O O . GLY A 1 227 ? -5.836 52.421 8.242 1.00 30.84 307 GLY A O 1
ATOM 1381 N N . ASN A 1 228 ? -3.892 52.477 7.107 1.00 28.57 308 ASN A N 1
ATOM 1382 C CA . ASN A 1 228 ? -3.825 51.025 6.983 1.00 28.64 308 ASN A CA 1
ATOM 1383 C C . ASN A 1 228 ? -3.724 50.361 8.352 1.00 27.32 308 ASN A C 1
ATOM 1384 O O . ASN A 1 228 ? -4.391 49.350 8.616 1.00 27.13 308 ASN A O 1
ATOM 1389 N N . PHE A 1 229 ? -2.867 50.902 9.223 1.00 25.06 309 PHE A N 1
ATOM 1390 C CA . PHE A 1 229 ? -2.771 50.420 10.598 1.00 26.81 309 PHE A CA 1
ATOM 1391 C C . PHE A 1 229 ? -4.123 50.494 11.307 1.00 23.64 309 PHE A C 1
ATOM 1392 O O . PHE A 1 229 ? -4.562 49.530 11.944 1.00 25.76 309 PHE A O 1
ATOM 1400 N N . ALA A 1 230 ? -4.797 51.638 11.208 1.00 25.46 310 ALA A N 1
ATOM 1401 C CA . ALA A 1 230 ? -6.082 51.793 11.888 1.00 28.52 310 ALA A CA 1
ATOM 1402 C C . ALA A 1 230 ? -7.099 50.779 11.380 1.00 34.04 310 ALA A C 1
ATOM 1403 O O . ALA A 1 230 ? -7.863 50.203 12.168 1.00 30.23 310 ALA A O 1
ATOM 1405 N N . LYS A 1 231 ? -7.119 50.540 10.063 1.00 29.37 311 LYS A N 1
ATOM 1406 C CA . LYS A 1 231 ? -8.040 49.551 9.514 1.00 32.89 311 LYS A CA 1
ATOM 1407 C C . LYS A 1 231 ? -7.750 48.169 10.078 1.00 33.19 311 LYS A C 1
ATOM 1408 O O . LYS A 1 231 ? -8.675 47.437 10.451 1.00 33.31 311 LYS A O 1
ATOM 1414 N N . LEU A 1 232 ? -6.467 47.794 10.152 1.00 29.42 312 LEU A N 1
ATOM 1415 C CA . LEU A 1 232 ? -6.120 46.476 10.669 1.00 31.24 312 LEU A CA 1
ATOM 1416 C C . LEU A 1 232 ? -6.520 46.347 12.131 1.00 33.96 312 LEU A C 1
ATOM 1417 O O . LEU A 1 232 ? -7.077 45.318 12.541 1.00 31.77 312 LEU A O 1
ATOM 1422 N N . VAL A 1 233 ? -6.232 47.381 12.933 1.00 29.70 313 VAL A N 1
ATOM 1423 C CA . VAL A 1 233 ? -6.584 47.361 14.352 1.00 34.41 313 VAL A CA 1
ATOM 1424 C C . VAL A 1 233 ? -8.088 47.180 14.519 1.00 32.00 313 VAL A C 1
ATOM 1425 O O . VAL A 1 233 ? -8.546 46.302 15.256 1.00 34.88 313 VAL A O 1
ATOM 1429 N N . THR A 1 234 ? -8.875 47.998 13.814 1.00 33.44 314 THR A N 1
ATOM 1430 C CA . THR A 1 234 ? -10.329 47.957 13.960 1.00 35.67 314 THR A CA 1
ATOM 1431 C C . THR A 1 234 ? -10.910 46.628 13.502 1.00 39.27 314 THR A C 1
ATOM 1432 O O . THR A 1 234 ? -11.962 46.218 13.999 1.00 40.05 314 THR A O 1
ATOM 1436 N N . SER A 1 235 ? -10.259 45.941 12.562 1.00 35.82 315 SER A N 1
ATOM 1437 C CA . SER A 1 235 ? -10.738 44.630 12.140 1.00 37.12 315 SER A CA 1
ATOM 1438 C C . SER A 1 235 ? -10.303 43.506 13.078 1.00 38.49 315 SER A C 1
ATOM 1439 O O . SER A 1 235 ? -10.677 42.352 12.846 1.00 42.21 315 SER A O 1
ATOM 1442 N N . GLY A 1 236 ? -9.537 43.806 14.125 1.00 35.17 316 GLY A N 1
ATOM 1443 C CA . GLY A 1 236 ? -9.059 42.799 15.051 1.00 33.45 316 GLY A CA 1
ATOM 1444 C C . GLY A 1 236 ? -7.863 42.007 14.576 1.00 36.13 316 GLY A C 1
ATOM 1445 O O . GLY A 1 236 ? -7.521 41.000 15.198 1.00 36.30 316 GLY A O 1
ATOM 1446 N N . ALA A 1 237 ? -7.204 42.437 13.503 1.00 35.99 317 ALA A N 1
ATOM 1447 C CA . ALA A 1 237 ? -6.174 41.615 12.884 1.00 37.40 317 ALA A CA 1
ATOM 1448 C C . ALA A 1 237 ? -4.952 41.434 13.769 1.00 34.43 317 ALA A C 1
ATOM 1449 O O . ALA A 1 237 ? -4.208 40.467 13.582 1.00 36.38 317 ALA A O 1
ATOM 1451 N N . TYR A 1 238 ? -4.730 42.320 14.732 1.00 33.59 318 TYR A N 1
ATOM 1452 C CA . TYR A 1 238 ? -3.597 42.175 15.628 1.00 29.37 318 TYR A CA 1
ATOM 1453 C C . TYR A 1 238 ? -3.944 41.443 16.915 1.00 33.12 318 TYR A C 1
ATOM 1454 O O . TYR A 1 238 ? -3.050 41.204 17.727 1.00 32.55 318 TYR A O 1
ATOM 1463 N N . ASP A 1 239 ? -5.201 41.074 17.125 1.00 33.48 319 ASP A N 1
ATOM 1464 C CA . ASP A 1 239 ? -5.558 40.381 18.361 1.00 32.51 319 ASP A CA 1
ATOM 1465 C C . ASP A 1 239 ? -4.976 38.975 18.329 1.00 33.14 319 ASP A C 1
ATOM 1466 O O . ASP A 1 239 ? -5.343 38.157 17.478 1.00 38.14 319 ASP A O 1
ATOM 1471 N N . GLY A 1 240 ? -4.044 38.700 19.232 1.00 34.14 320 GLY A N 1
ATOM 1472 C CA . GLY A 1 240 ? -3.376 37.419 19.266 1.00 38.88 320 GLY A CA 1
ATOM 1473 C C . GLY A 1 240 ? -2.011 37.381 18.615 1.00 39.98 320 GLY A C 1
ATOM 1474 O O . GLY A 1 240 ? -1.343 36.342 18.690 1.00 40.37 320 GLY A O 1
ATOM 1475 N N . ALA A 1 241 ? -1.563 38.481 18.011 1.00 39.59 321 ALA A N 1
ATOM 1476 C CA . ALA A 1 241 ? -0.313 38.477 17.261 1.00 36.61 321 ALA A CA 1
ATOM 1477 C C . ALA A 1 241 ? 0.878 38.316 18.189 1.00 36.57 321 ALA A C 1
ATOM 1478 O O . ALA A 1 241 ? 0.928 38.899 19.276 1.00 36.59 321 ALA A O 1
ATOM 1480 N N . LYS A 1 242 ? 1.849 37.526 17.746 1.00 37.83 322 LYS A N 1
ATOM 1481 C CA . LYS A 1 242 ? 3.048 37.288 18.532 1.00 35.17 322 LYS A CA 1
ATOM 1482 C C . LYS A 1 242 ? 4.040 38.428 18.370 1.00 37.24 322 LYS A C 1
ATOM 1483 O O . LYS A 1 242 ? 4.122 39.075 17.318 1.00 36.32 322 LYS A O 1
ATOM 1489 N N . LEU A 1 243 ? 4.804 38.667 19.423 1.00 32.77 323 LEU A N 1
ATOM 1490 C CA . LEU A 1 243 ? 5.809 39.711 19.432 1.00 34.14 323 LEU A CA 1
ATOM 1491 C C . LEU A 1 243 ? 7.190 39.078 19.527 1.00 39.66 323 LEU A C 1
ATOM 1492 O O . LEU A 1 243 ? 7.345 37.973 20.056 1.00 38.29 323 LEU A O 1
ATOM 1497 N N . ASN A 1 244 ? 8.188 39.791 19.002 1.00 37.33 324 ASN A N 1
ATOM 1498 C CA . ASN A 1 244 ? 9.575 39.342 18.996 1.00 41.18 324 ASN A CA 1
ATOM 1499 C C . ASN A 1 244 ? 10.499 40.515 19.278 1.00 37.77 324 ASN A C 1
ATOM 1500 O O . ASN A 1 244 ? 10.222 41.654 18.903 1.00 37.59 324 ASN A O 1
ATOM 1505 N N . THR A 1 245 ? 11.613 40.228 19.923 1.00 37.29 325 THR A N 1
ATOM 1506 C CA . THR A 1 245 ? 12.651 41.222 20.133 1.00 37.90 325 THR A CA 1
ATOM 1507 C C . THR A 1 245 ? 13.798 40.920 19.185 1.00 46.51 325 THR A C 1
ATOM 1508 O O . THR A 1 245 ? 14.314 39.801 19.175 1.00 48.27 325 THR A O 1
ATOM 1512 N N . VAL A 1 246 ? 14.182 41.910 18.383 1.00 46.31 326 VAL A N 1
ATOM 1513 C CA . VAL A 1 246 ? 15.259 41.753 17.412 1.00 46.23 326 VAL A CA 1
ATOM 1514 C C . VAL A 1 246 ? 15.996 43.083 17.319 1.00 46.99 326 VAL A C 1
ATOM 1515 O O . VAL A 1 246 ? 15.453 44.086 16.838 1.00 45.31 326 VAL A O 1
ATOM 1519 N N . ASN A 1 247 ? 17.232 43.092 17.814 1.00 44.22 327 ASN A N 1
ATOM 1520 C CA . ASN A 1 247 ? 18.075 44.285 17.907 1.00 44.94 327 ASN A CA 1
ATOM 1521 C C . ASN A 1 247 ? 17.323 45.292 18.784 1.00 46.62 327 ASN A C 1
ATOM 1522 O O . ASN A 1 247 ? 16.950 44.946 19.912 1.00 51.81 327 ASN A O 1
ATOM 1527 N N . GLN A 1 248 ? 17.064 46.514 18.325 1.00 43.71 328 GLN A N 1
ATOM 1528 C CA . GLN A 1 248 ? 16.413 47.518 19.177 1.00 43.39 328 GLN A CA 1
ATOM 1529 C C . GLN A 1 248 ? 14.926 47.648 18.897 1.00 38.25 328 GLN A C 1
ATOM 1530 O O . GLN A 1 248 ? 14.382 48.753 18.866 1.00 33.14 328 GLN A O 1
ATOM 1536 N N . ALA A 1 249 ? 14.239 46.540 18.680 1.00 35.91 329 ALA A N 1
ATOM 1537 C CA . ALA A 1 249 ? 12.879 46.615 18.188 1.00 39.35 329 ALA A CA 1
ATOM 1538 C C . ALA A 1 249 ? 12.038 45.508 18.783 1.00 39.79 329 ALA A C 1
ATOM 1539 O O . ALA A 1 249 ? 12.515 44.391 18.992 1.00 40.67 329 ALA A O 1
ATOM 1541 N N . VAL A 1 250 ? 10.783 45.833 19.040 1.00 33.29 330 VAL A N 1
ATOM 1542 C CA . VAL A 1 250 ? 9.759 44.857 19.368 1.00 32.56 330 VAL A CA 1
ATOM 1543 C C . VAL A 1 250 ? 8.879 44.760 18.138 1.00 31.41 330 VAL A C 1
ATOM 1544 O O . VAL A 1 250 ? 8.152 45.709 17.819 1.00 29.21 330 VAL A O 1
ATOM 1548 N N . ILE A 1 251 ? 8.957 43.642 17.423 1.00 29.74 331 ILE A N 1
ATOM 1549 C CA . ILE A 1 251 ? 8.334 43.515 16.115 1.00 29.83 331 ILE A CA 1
ATOM 1550 C C . ILE A 1 251 ? 7.289 42.412 16.164 1.00 30.50 331 ILE A C 1
ATOM 1551 O O . ILE A 1 251 ? 7.500 41.365 16.789 1.00 33.44 331 ILE A O 1
ATOM 1556 N N . THR A 1 252 ? 6.155 42.657 15.519 1.00 25.23 332 THR A N 1
ATOM 1557 C CA . THR A 1 252 ? 5.127 41.635 15.422 1.00 29.74 332 THR A CA 1
ATOM 1558 C C . THR A 1 252 ? 5.555 40.507 14.487 1.00 35.99 332 THR A C 1
ATOM 1559 O O . THR A 1 252 ? 6.456 40.653 13.654 1.00 32.60 332 THR A O 1
ATOM 1563 N N . GLU A 1 253 ? 4.882 39.371 14.631 1.00 35.19 333 GLU A N 1
ATOM 1564 C CA . GLU A 1 253 ? 4.937 38.354 13.597 1.00 38.90 333 GLU A CA 1
ATOM 1565 C C . GLU A 1 253 ? 4.483 38.981 12.278 1.00 40.85 333 GLU A C 1
ATOM 1566 O O . GLU A 1 253 ? 3.726 39.960 12.255 1.00 37.79 333 GLU A O 1
ATOM 1572 N N . ASP A 1 254 ? 4.981 38.454 11.168 1.00 37.64 334 ASP A N 1
ATOM 1573 C CA . ASP A 1 254 ? 4.495 38.923 9.881 1.00 43.89 334 ASP A CA 1
ATOM 1574 C C . ASP A 1 254 ? 3.154 38.262 9.598 1.00 51.67 334 ASP A C 1
ATOM 1575 O O . ASP A 1 254 ? 2.970 37.070 9.862 1.00 56.96 334 ASP A O 1
ATOM 1580 N N . GLY A 1 255 ? 2.184 39.047 9.153 1.00 53.05 335 GLY A N 1
ATOM 1581 C CA . GLY A 1 255 ? 0.856 38.495 8.986 1.00 50.79 335 GLY A CA 1
ATOM 1582 C C . GLY A 1 255 ? 0.680 38.022 7.568 1.00 55.60 335 GLY A C 1
ATOM 1583 O O . GLY A 1 255 ? -0.119 38.588 6.814 1.00 59.53 335 GLY A O 1
ATOM 1584 N N . SER A 1 256 ? 1.504 37.044 7.178 1.00 58.31 336 SER A N 1
ATOM 1585 C CA . SER A 1 256 ? 1.448 36.445 5.846 1.00 60.82 336 SER A CA 1
ATOM 1586 C C . SER A 1 256 ? 0.144 35.674 5.711 1.00 64.30 336 SER A C 1
ATOM 1587 O O . SER A 1 256 ? -0.067 34.674 6.405 1.00 68.14 336 SER A O 1
ATOM 1590 N N . GLY A 1 257 ? -0.739 36.134 4.829 1.00 61.62 337 GLY A N 1
ATOM 1591 C CA . GLY A 1 257 ? -2.106 35.662 4.864 1.00 62.75 337 GLY A CA 1
ATOM 1592 C C . GLY A 1 257 ? -2.797 36.177 6.110 1.00 66.93 337 GLY A C 1
ATOM 1593 O O . GLY A 1 257 ? -2.172 36.861 6.929 1.00 66.95 337 GLY A O 1
ATOM 1594 N N . LYS A 1 258 ? -4.088 35.871 6.255 1.00 68.49 338 LYS A N 1
ATOM 1595 C CA . LYS A 1 258 ? -4.922 36.360 7.352 1.00 67.75 338 LYS A CA 1
ATOM 1596 C C . LYS A 1 258 ? -5.279 37.838 7.155 1.00 68.47 338 LYS A C 1
ATOM 1597 O O . LYS A 1 258 ? -6.239 38.323 7.761 1.00 72.34 338 LYS A O 1
ATOM 1603 N N . VAL A 1 259 ? -4.555 38.556 6.288 1.00 65.45 339 VAL A N 1
ATOM 1604 C CA . VAL A 1 259 ? -5.014 39.833 5.744 1.00 62.90 339 VAL A CA 1
ATOM 1605 C C . VAL A 1 259 ? -4.681 39.894 4.257 1.00 66.64 339 VAL A C 1
ATOM 1606 O O . VAL A 1 259 ? -3.923 39.077 3.728 1.00 67.38 339 VAL A O 1
ATOM 1610 N N . GLU A 1 260 ? -5.267 40.888 3.586 1.00 68.02 340 GLU A N 1
ATOM 1611 C CA . GLU A 1 260 ? -4.892 41.226 2.220 1.00 66.73 340 GLU A CA 1
ATOM 1612 C C . GLU A 1 260 ? -3.385 41.439 2.125 1.00 66.25 340 GLU A C 1
ATOM 1613 O O . GLU A 1 260 ? -2.717 41.767 3.111 1.00 63.77 340 GLU A O 1
ATOM 1619 N N . SER A 1 261 ? -2.835 41.232 0.931 1.00 65.23 341 SER A N 1
ATOM 1620 C CA . SER A 1 261 ? -1.437 41.580 0.710 1.00 66.60 341 SER A CA 1
ATOM 1621 C C . SER A 1 261 ? -1.366 42.850 -0.128 1.00 66.14 341 SER A C 1
ATOM 1622 O O . SER A 1 261 ? -0.829 42.850 -1.239 1.00 68.29 341 SER A O 1
ATOM 1625 N N . VAL A 1 262 ? -1.921 43.936 0.414 1.00 62.80 342 VAL A N 1
ATOM 1626 C CA . VAL A 1 262 ? -1.966 45.212 -0.288 1.00 58.00 342 VAL A CA 1
ATOM 1627 C C . VAL A 1 262 ? -0.564 45.808 -0.403 1.00 55.06 342 VAL A C 1
ATOM 1628 O O . VAL A 1 262 ? 0.306 45.605 0.460 1.00 50.58 342 VAL A O 1
ATOM 1632 N N . SER A 1 263 ? -0.340 46.546 -1.491 1.00 49.99 343 SER A N 1
ATOM 1633 C CA . SER A 1 263 ? 0.895 47.297 -1.698 1.00 47.66 343 SER A CA 1
ATOM 1634 C C . SER A 1 263 ? 0.799 48.622 -0.939 1.00 45.55 343 SER A C 1
ATOM 1635 O O . SER A 1 263 ? 0.021 49.506 -1.317 1.00 48.67 343 SER A O 1
ATOM 1638 N N . VAL A 1 264 ? 1.583 48.776 0.128 1.00 38.18 344 VAL A N 1
ATOM 1639 C CA . VAL A 1 264 ? 1.580 49.992 0.928 1.00 36.07 344 VAL A CA 1
ATOM 1640 C C . VAL A 1 264 ? 2.914 50.713 0.703 1.00 32.33 344 VAL A C 1
ATOM 1641 O O . VAL A 1 264 ? 3.934 50.281 1.252 1.00 32.24 344 VAL A O 1
ATOM 1645 N N . PRO A 1 265 ? 2.946 51.809 -0.054 1.00 31.10 345 PRO A N 1
ATOM 1646 C CA . PRO A 1 265 ? 4.235 52.451 -0.350 1.00 29.51 345 PRO A CA 1
ATOM 1647 C C . PRO A 1 265 ? 4.884 52.994 0.911 1.00 27.34 345 PRO A C 1
ATOM 1648 O O . PRO A 1 265 ? 4.201 53.398 1.852 1.00 21.56 345 PRO A O 1
ATOM 1652 N N . LEU A 1 266 ? 6.220 53.012 0.911 1.00 25.63 346 LEU A N 1
ATOM 1653 C CA . LEU A 1 266 ? 6.954 53.780 1.911 1.00 23.21 346 LEU A CA 1
ATOM 1654 C C . LEU A 1 266 ? 6.404 55.196 1.971 1.00 26.00 346 LEU A C 1
ATOM 1655 O O . LEU A 1 266 ? 6.047 55.778 0.950 1.00 24.06 346 LEU A O 1
ATOM 1660 N N . GLU A 1 267 ? 6.320 55.754 3.172 1.00 23.99 347 GLU A N 1
ATOM 1661 C CA . GLU A 1 267 ? 5.659 57.046 3.353 1.00 23.49 347 GLU A CA 1
ATOM 1662 C C . GLU A 1 267 ? 6.442 57.840 4.392 1.00 24.64 347 GLU A C 1
ATOM 1663 O O . GLU A 1 267 ? 6.340 57.558 5.588 1.00 22.45 347 GLU A O 1
ATOM 1669 N N . VAL A 1 268 ? 7.223 58.823 3.938 1.00 23.63 348 VAL A N 1
ATOM 1670 C CA . VAL A 1 268 ? 8.107 59.584 4.818 1.00 25.88 348 VAL A CA 1
ATOM 1671 C C . VAL A 1 268 ? 8.048 61.054 4.409 1.00 34.13 348 VAL A C 1
ATOM 1672 O O . VAL A 1 268 ? 8.399 61.398 3.276 1.00 33.17 348 VAL A O 1
ATOM 1676 N N . MET A 1 269 ? 7.633 61.926 5.337 1.00 30.93 349 MET A N 1
ATOM 1677 C CA . MET A 1 269 ? 7.500 63.352 5.058 1.00 31.68 349 MET A CA 1
ATOM 1678 C C . MET A 1 269 ? 8.718 64.103 5.564 1.00 33.08 349 MET A C 1
ATOM 1679 O O . MET A 1 269 ? 8.888 64.226 6.783 1.00 34.35 349 MET A O 1
ATOM 1684 N N . PRO A 1 270 ? 9.569 64.643 4.700 1.00 35.64 350 PRO A N 1
ATOM 1685 C CA . PRO A 1 270 ? 10.714 65.414 5.205 1.00 37.55 350 PRO A CA 1
ATOM 1686 C C . PRO A 1 270 ? 10.244 66.728 5.810 1.00 37.30 350 PRO A C 1
ATOM 1687 O O . PRO A 1 270 ? 9.385 67.411 5.252 1.00 36.94 350 PRO A O 1
ATOM 1691 N N . SER A 1 271 ? 10.787 67.058 6.979 1.00 37.17 351 SER A N 1
ATOM 1692 C CA . SER A 1 271 ? 10.368 68.282 7.645 1.00 39.50 351 SER A CA 1
ATOM 1693 C C . SER A 1 271 ? 10.756 69.484 6.797 1.00 42.73 351 SER A C 1
ATOM 1694 O O . SER A 1 271 ? 11.790 69.485 6.124 1.00 46.52 351 SER A O 1
ATOM 1697 N N . GLY A 1 272 ? 9.897 70.501 6.799 1.00 41.76 352 GLY A N 1
ATOM 1698 C CA . GLY A 1 272 ? 10.097 71.656 5.955 1.00 46.59 352 GLY A CA 1
ATOM 1699 C C . GLY A 1 272 ? 9.539 71.515 4.559 1.00 50.93 352 GLY A C 1
ATOM 1700 O O . GLY A 1 272 ? 9.588 72.482 3.789 1.00 49.85 352 GLY A O 1
ATOM 1701 N N . GLN A 1 273 ? 9.043 70.338 4.201 1.00 48.23 353 GLN A N 1
ATOM 1702 C CA . GLN A 1 273 ? 8.244 70.143 3.003 1.00 51.81 353 GLN A CA 1
ATOM 1703 C C . GLN A 1 273 ? 6.802 69.905 3.431 1.00 52.14 353 GLN A C 1
ATOM 1704 O O . GLN A 1 273 ? 6.513 69.706 4.613 1.00 52.08 353 GLN A O 1
ATOM 1710 N N . PHE A 1 274 ? 5.886 69.944 2.464 1.00 52.35 354 PHE A N 1
ATOM 1711 C CA . PHE A 1 274 ? 4.464 69.992 2.783 1.00 51.74 354 PHE A CA 1
ATOM 1712 C C . PHE A 1 274 ? 3.668 68.839 2.180 1.00 52.36 354 PHE A C 1
ATOM 1713 O O . PHE A 1 274 ? 2.434 68.887 2.193 1.00 56.58 354 PHE A O 1
ATOM 1721 N N . GLU A 1 275 ? 4.336 67.807 1.656 1.00 47.22 355 GLU A N 1
ATOM 1722 C CA . GLU A 1 275 ? 3.721 66.544 1.241 1.00 42.13 355 GLU A CA 1
ATOM 1723 C C . GLU A 1 275 ? 4.678 65.409 1.581 1.00 38.82 355 GLU A C 1
ATOM 1724 O O . GLU A 1 275 ? 5.902 65.589 1.503 1.00 37.74 355 GLU A O 1
ATOM 1730 N N . PRO A 1 276 ? 4.169 64.245 1.977 1.00 37.52 356 PRO A N 1
ATOM 1731 C CA . PRO A 1 276 ? 5.057 63.090 2.155 1.00 35.44 356 PRO A CA 1
ATOM 1732 C C . PRO A 1 276 ? 5.599 62.577 0.824 1.00 35.73 356 PRO A C 1
ATOM 1733 O O . PRO A 1 276 ? 4.964 62.697 -0.225 1.00 38.62 356 PRO A O 1
ATOM 1737 N N . LEU A 1 277 ? 6.806 62.016 0.881 1.00 34.33 357 LEU A N 1
ATOM 1738 C CA . LEU A 1 277 ? 7.369 61.261 -0.231 1.00 35.38 357 LEU A CA 1
ATOM 1739 C C . LEU A 1 277 ? 6.869 59.824 -0.182 1.00 33.01 357 LEU A C 1
ATOM 1740 O O . LEU A 1 277 ? 6.722 59.248 0.901 1.00 25.10 357 LEU A O 1
ATOM 1745 N N . TYR A 1 278 ? 6.642 59.228 -1.352 1.00 28.75 358 TYR A N 1
ATOM 1746 C CA . TYR A 1 278 ? 6.160 57.855 -1.422 1.00 28.72 358 TYR A CA 1
ATOM 1747 C C . TYR A 1 278 ? 7.171 56.974 -2.141 1.00 31.78 358 TYR A C 1
ATOM 1748 O O . TYR A 1 278 ? 7.802 57.401 -3.115 1.00 30.31 358 TYR A O 1
ATOM 1757 N N . ARG A 1 279 ? 7.339 55.751 -1.635 1.00 25.73 359 ARG A N 1
ATOM 1758 C CA . ARG A 1 279 ? 8.297 54.787 -2.171 1.00 27.26 359 ARG A CA 1
ATOM 1759 C C . ARG A 1 279 ? 9.726 55.331 -2.186 1.00 32.72 359 ARG A C 1
ATOM 1760 O O . ARG A 1 279 ? 10.559 54.878 -2.985 1.00 31.42 359 ARG A O 1
ATOM 1768 N N . THR A 1 280 ? 10.039 56.296 -1.315 1.00 28.96 360 THR A N 1
ATOM 1769 C CA . THR A 1 280 ? 11.333 56.970 -1.373 1.00 31.02 360 THR A CA 1
ATOM 1770 C C . THR A 1 280 ? 11.880 57.254 0.024 1.00 32.18 360 THR A C 1
ATOM 1771 O O . THR A 1 280 ? 11.333 58.101 0.746 1.00 31.24 360 THR A O 1
ATOM 1775 N N . PRO A 1 281 ? 12.962 56.598 0.435 1.00 33.17 361 PRO A N 1
ATOM 1776 C CA . PRO A 1 281 ? 13.512 56.866 1.770 1.00 30.85 361 PRO A CA 1
ATOM 1777 C C . PRO A 1 281 ? 14.136 58.250 1.816 1.00 35.75 361 PRO A C 1
ATOM 1778 O O . PRO A 1 281 ? 14.534 58.817 0.796 1.00 33.77 361 PRO A O 1
ATOM 1782 N N . LEU A 1 282 ? 14.181 58.811 3.015 1.00 31.57 362 LEU A N 1
ATOM 1783 C CA . LEU A 1 282 ? 14.695 60.156 3.224 1.00 33.41 362 LEU A CA 1
ATOM 1784 C C . LEU A 1 282 ? 16.139 60.064 3.697 1.00 34.54 362 LEU A C 1
ATOM 1785 O O . LEU A 1 282 ? 16.419 59.443 4.727 1.00 33.10 362 LEU A O 1
ATOM 1790 N N . SER A 1 283 ? 17.053 60.665 2.942 1.00 36.08 363 SER A N 1
ATOM 1791 C CA . SER A 1 283 ? 18.443 60.738 3.369 1.00 40.81 363 SER A CA 1
ATOM 1792 C C . SER A 1 283 ? 18.606 61.826 4.428 1.00 43.65 363 SER A C 1
ATOM 1793 O O . SER A 1 283 ? 18.172 62.963 4.225 1.00 43.45 363 SER A O 1
ATOM 1796 N N . VAL A 1 284 ? 19.219 61.474 5.558 1.00 42.67 364 VAL A N 1
ATOM 1797 C CA . VAL A 1 284 ? 19.440 62.402 6.659 1.00 47.46 364 VAL A CA 1
ATOM 1798 C C . VAL A 1 284 ? 20.930 62.674 6.857 1.00 53.00 364 VAL A C 1
ATOM 1799 O O . VAL A 1 284 ? 21.358 63.052 7.950 1.00 50.40 364 VAL A O 1
ATOM 1803 N N . GLN A 1 285 ? 21.730 62.490 5.809 1.00 51.54 365 GLN A N 1
ATOM 1804 C CA . GLN A 1 285 ? 23.168 62.674 5.939 1.00 57.58 365 GLN A CA 1
ATOM 1805 C C . GLN A 1 285 ? 23.572 64.142 5.985 1.00 61.82 365 GLN A C 1
ATOM 1806 O O . GLN A 1 285 ? 24.650 64.455 6.506 1.00 64.68 365 GLN A O 1
ATOM 1812 N N . ASP A 1 286 ? 22.740 65.048 5.474 1.00 59.34 366 ASP A N 1
ATOM 1813 C CA . ASP A 1 286 ? 23.119 66.452 5.364 1.00 63.46 366 ASP A CA 1
ATOM 1814 C C . ASP A 1 286 ? 22.075 67.362 5.997 1.00 60.89 366 ASP A C 1
ATOM 1815 O O . ASP A 1 286 ? 21.682 68.383 5.424 1.00 63.84 366 ASP A O 1
ATOM 1820 N N . GLY A 1 287 ? 21.620 67.011 7.200 1.00 59.44 367 GLY A N 1
ATOM 1821 C CA . GLY A 1 287 ? 20.829 67.907 8.022 1.00 58.70 367 GLY A CA 1
ATOM 1822 C C . GLY A 1 287 ? 19.328 67.705 7.992 1.00 61.97 367 GLY A C 1
ATOM 1823 O O . GLY A 1 287 ? 18.617 68.372 8.756 1.00 59.33 367 GLY A O 1
ATOM 1824 N N . GLU A 1 288 ? 18.821 66.812 7.151 1.00 58.75 368 GLU A N 1
ATOM 1825 C CA . GLU A 1 288 ? 17.381 66.656 7.021 1.00 53.47 368 GLU A CA 1
ATOM 1826 C C . GLU A 1 288 ? 16.831 65.739 8.114 1.00 53.05 368 GLU A C 1
ATOM 1827 O O . GLU A 1 288 ? 17.564 65.002 8.782 1.00 48.66 368 GLU A O 1
ATOM 1833 N N . LEU A 1 289 ? 15.516 65.804 8.300 1.00 45.60 369 LEU A N 1
ATOM 1834 C CA . LEU A 1 289 ? 14.874 65.006 9.337 1.00 37.20 369 LEU A CA 1
ATOM 1835 C C . LEU A 1 289 ? 13.416 64.807 8.967 1.00 32.42 369 LEU A C 1
ATOM 1836 O O . LEU A 1 289 ? 12.759 65.747 8.505 1.00 33.14 369 LEU A O 1
ATOM 1841 N N . PRO A 1 290 ? 12.882 63.601 9.097 1.00 28.51 370 PRO A N 1
ATOM 1842 C CA . PRO A 1 290 ? 11.461 63.415 8.795 1.00 29.40 370 PRO A CA 1
ATOM 1843 C C . PRO A 1 290 ? 10.604 64.132 9.823 1.00 29.76 370 PRO A C 1
ATOM 1844 O O . PRO A 1 290 ? 11.027 64.368 10.958 1.00 26.47 370 PRO A O 1
ATOM 1848 N N . VAL A 1 291 ? 9.391 64.498 9.400 1.00 26.69 371 VAL A N 1
ATOM 1849 C CA . VAL A 1 291 ? 8.413 65.060 10.331 1.00 29.55 371 VAL A CA 1
ATOM 1850 C C . VAL A 1 291 ? 8.100 64.064 11.439 1.00 28.52 371 VAL A C 1
ATOM 1851 O O . VAL A 1 291 ? 7.890 64.443 12.600 1.00 26.70 371 VAL A O 1
ATOM 1855 N N . LEU A 1 292 ? 8.038 62.774 11.098 1.00 27.04 372 LEU A N 1
ATOM 1856 C CA . LEU A 1 292 ? 7.887 61.737 12.111 1.00 25.67 372 LEU A CA 1
ATOM 1857 C C . LEU A 1 292 ? 9.186 60.946 12.217 1.00 23.25 372 LEU A C 1
ATOM 1858 O O . LEU A 1 292 ? 9.316 59.891 11.593 1.00 25.08 372 LEU A O 1
ATOM 1863 N N . PRO A 1 293 ? 10.170 61.422 12.976 1.00 26.03 373 PRO A N 1
ATOM 1864 C CA . PRO A 1 293 ? 11.447 60.703 13.057 1.00 27.14 373 PRO A CA 1
ATOM 1865 C C . PRO A 1 293 ? 11.335 59.360 13.760 1.00 25.44 373 PRO A C 1
ATOM 1866 O O . PRO A 1 293 ? 10.561 59.172 14.707 1.00 24.82 373 PRO A O 1
ATOM 1870 N N . LEU A 1 294 ? 12.152 58.415 13.288 1.00 22.31 374 LEU A N 1
ATOM 1871 C CA . LEU A 1 294 ? 12.276 57.141 13.979 1.00 23.11 374 LEU A CA 1
ATOM 1872 C C . LEU A 1 294 ? 13.052 57.283 15.282 1.00 22.39 374 LEU A C 1
ATOM 1873 O O . LEU A 1 294 ? 12.879 56.470 16.197 1.00 21.20 374 LEU A O 1
ATOM 1878 N N . SER A 1 295 ? 13.911 58.296 15.377 1.00 23.05 375 SER A N 1
ATOM 1879 C CA . SER A 1 295 ? 14.897 58.373 16.448 1.00 24.79 375 SER A CA 1
ATOM 1880 C C . SER A 1 295 ? 14.280 58.885 17.750 1.00 24.97 375 SER A C 1
ATOM 1881 O O . SER A 1 295 ? 14.765 59.853 18.339 1.00 27.57 375 SER A O 1
ATOM 1884 N N . VAL A 1 296 ? 13.216 58.229 18.198 1.00 24.35 376 VAL A N 1
ATOM 1885 C CA . VAL A 1 296 ? 12.487 58.585 19.408 1.00 28.13 376 VAL A CA 1
ATOM 1886 C C . VAL A 1 296 ? 12.112 57.291 20.102 1.00 25.71 376 VAL A C 1
ATOM 1887 O O . VAL A 1 296 ? 11.571 56.379 19.468 1.00 25.69 376 VAL A O 1
ATOM 1891 N N . TYR A 1 297 ? 12.363 57.212 21.406 1.00 25.08 377 TYR A N 1
ATOM 1892 C CA . TYR A 1 297 ? 12.048 55.989 22.119 1.00 25.73 377 TYR A CA 1
ATOM 1893 C C . TYR A 1 297 ? 10.542 55.715 22.082 1.00 28.70 377 TYR A C 1
ATOM 1894 O O . TYR A 1 297 ? 9.732 56.565 22.458 1.00 26.61 377 TYR A O 1
ATOM 1903 N N . GLY A 1 298 ? 10.170 54.522 21.617 1.00 23.56 378 GLY A N 1
ATOM 1904 C CA . GLY A 1 298 ? 8.778 54.155 21.465 1.00 19.63 378 GLY A CA 1
ATOM 1905 C C . GLY A 1 298 ? 8.132 54.584 20.159 1.00 22.43 378 GLY A C 1
ATOM 1906 O O . GLY A 1 298 ? 6.906 54.455 20.023 1.00 22.01 378 GLY A O 1
ATOM 1907 N N . ALA A 1 299 ? 8.902 55.107 19.207 1.00 22.42 379 ALA A N 1
ATOM 1908 C CA . ALA A 1 299 ? 8.375 55.307 17.855 1.00 22.76 379 ALA A CA 1
ATOM 1909 C C . ALA A 1 299 ? 7.817 53.998 17.304 1.00 22.39 379 ALA A C 1
ATOM 1910 O O . ALA A 1 299 ? 8.301 52.908 17.616 1.00 22.84 379 ALA A O 1
ATOM 1912 N N . VAL A 1 300 ? 6.781 54.103 16.475 1.00 22.12 380 VAL A N 1
ATOM 1913 C CA . VAL A 1 300 ? 6.141 52.940 15.879 1.00 18.57 380 VAL A CA 1
ATOM 1914 C C . VAL A 1 300 ? 6.185 53.103 14.362 1.00 21.76 380 VAL A C 1
ATOM 1915 O O . VAL A 1 300 ? 5.791 54.150 13.838 1.00 19.24 380 VAL A O 1
ATOM 1919 N N . ALA A 1 301 ? 6.660 52.068 13.668 1.00 21.34 381 ALA A N 1
ATOM 1920 C CA . ALA A 1 301 ? 6.859 52.112 12.224 1.00 18.09 381 ALA A CA 1
ATOM 1921 C C . ALA A 1 301 ? 6.458 50.769 11.633 1.00 19.36 381 ALA A C 1
ATOM 1922 O O . ALA A 1 301 ? 6.481 49.745 12.320 1.00 19.23 381 ALA A O 1
ATOM 1924 N N . MET A 1 302 ? 6.111 50.756 10.339 1.00 19.02 382 MET A N 1
ATOM 1925 C CA . MET A 1 302 ? 5.917 49.475 9.666 1.00 19.41 382 MET A CA 1
ATOM 1926 C C . MET A 1 302 ? 7.264 48.888 9.279 1.00 18.83 382 MET A C 1
ATOM 1927 O O . MET A 1 302 ? 8.183 49.609 8.880 1.00 21.69 382 MET A O 1
ATOM 1932 N N . ALA A 1 303 ? 7.366 47.567 9.350 1.00 20.62 383 ALA A N 1
ATOM 1933 C CA . ALA A 1 303 ? 8.457 46.888 8.672 1.00 23.40 383 ALA A CA 1
ATOM 1934 C C . ALA A 1 303 ? 8.326 47.077 7.163 1.00 22.62 383 ALA A C 1
ATOM 1935 O O . ALA A 1 303 ? 7.282 47.488 6.649 1.00 20.95 383 ALA A O 1
ATOM 1937 N N . HIS A 1 304 ? 9.429 46.823 6.459 1.00 21.28 384 HIS A N 1
ATOM 1938 C CA . HIS A 1 304 ? 9.440 46.822 5.006 1.00 22.51 384 HIS A CA 1
ATOM 1939 C C . HIS A 1 304 ? 8.712 45.595 4.452 1.00 23.18 384 HIS A C 1
ATOM 1940 O O . HIS A 1 304 ? 8.640 44.542 5.089 1.00 19.72 384 HIS A O 1
ATOM 1947 N N . SER A 1 305 ? 8.186 45.730 3.234 1.00 24.67 385 SER A N 1
ATOM 1948 C CA . SER A 1 305 ? 7.561 44.590 2.573 1.00 23.51 385 SER A CA 1
ATOM 1949 C C . SER A 1 305 ? 8.584 43.468 2.392 1.00 22.33 385 SER A C 1
ATOM 1950 O O . SER A 1 305 ? 9.795 43.661 2.525 1.00 23.46 385 SER A O 1
ATOM 1953 N N . GLU A 1 306 ? 8.086 42.271 2.094 1.00 24.13 386 GLU A N 1
ATOM 1954 C CA . GLU A 1 306 ? 9.008 41.143 1.983 1.00 29.78 386 GLU A CA 1
ATOM 1955 C C . GLU A 1 306 ? 9.855 41.218 0.720 1.00 28.84 386 GLU A C 1
ATOM 1956 O O . GLU A 1 306 ? 10.941 40.628 0.685 1.00 31.21 386 GLU A O 1
ATOM 1962 N N . ASN A 1 307 ? 9.418 41.970 -0.291 1.00 27.02 387 ASN A N 1
ATOM 1963 C CA . ASN A 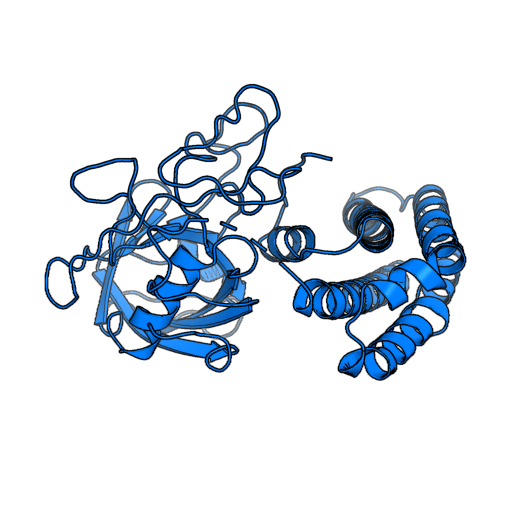1 307 ? 10.148 42.040 -1.555 1.00 30.29 387 ASN A CA 1
ATOM 1964 C C . ASN A 1 307 ? 10.809 43.383 -1.831 1.00 33.14 387 ASN A C 1
ATOM 1965 O O . ASN A 1 307 ? 11.536 43.495 -2.828 1.00 34.40 387 ASN A O 1
ATOM 1970 N N . SER A 1 308 ? 10.584 44.411 -1.011 1.00 22.29 388 SER A N 1
ATOM 1971 C CA . SER A 1 308 ? 11.073 45.721 -1.416 1.00 25.46 388 SER A CA 1
ATOM 1972 C C . SER A 1 308 ? 11.183 46.660 -0.224 1.00 28.19 388 SER A C 1
ATOM 1973 O O . SER A 1 308 ? 10.294 46.700 0.634 1.00 22.11 388 SER A O 1
ATOM 1976 N N . GLU A 1 309 ? 12.262 47.441 -0.217 1.00 27.46 389 GLU A N 1
ATOM 1977 C CA . GLU A 1 309 ? 12.462 48.531 0.729 1.00 29.15 389 GLU A CA 1
ATOM 1978 C C . GLU A 1 309 ? 11.614 49.749 0.407 1.00 29.15 389 GLU A C 1
ATOM 1979 O O . GLU A 1 309 ? 11.583 50.693 1.202 1.00 27.80 389 GLU A O 1
ATOM 1985 N N . GLU A 1 310 ? 10.928 49.757 -0.728 1.00 26.47 390 GLU A N 1
ATOM 1986 C CA . GLU A 1 310 ? 10.114 50.894 -1.127 1.00 28.70 390 GLU A CA 1
ATOM 1987 C C . GLU A 1 310 ? 8.694 50.772 -0.636 1.00 23.62 390 GLU A C 1
ATOM 1988 O O . GLU A 1 310 ? 7.887 51.668 -0.883 1.00 24.89 390 GLU A O 1
ATOM 1994 N N . TYR A 1 311 ? 8.366 49.662 0.007 1.00 23.62 391 TYR A N 1
ATOM 1995 C CA . TYR A 1 311 ? 7.017 49.378 0.454 1.00 27.80 391 TYR A CA 1
ATOM 1996 C C . TYR A 1 311 ? 7.085 48.878 1.884 1.00 23.14 391 TYR A C 1
ATOM 1997 O O . TYR A 1 311 ? 8.081 48.282 2.293 1.00 20.92 391 TYR A O 1
ATOM 2006 N N . SER A 1 312 ? 6.008 49.106 2.621 1.00 20.71 392 SER A N 1
ATOM 2007 C CA . SER A 1 312 ? 5.864 48.547 3.957 1.00 21.82 392 SER A CA 1
ATOM 2008 C C . SER A 1 312 ? 5.203 47.183 3.872 1.00 24.03 392 SER A C 1
ATOM 2009 O O . SER A 1 312 ? 4.476 46.883 2.926 1.00 23.77 392 SER A O 1
ATOM 2012 N N . SER A 1 313 ? 5.456 46.358 4.880 1.00 23.49 393 SER A N 1
ATOM 2013 C CA . SER A 1 313 ? 4.612 45.195 5.091 1.00 26.04 393 SER A CA 1
ATOM 2014 C C . SER A 1 313 ? 3.155 45.639 5.192 1.00 27.18 393 SER A C 1
ATOM 2015 O O . SER A 1 313 ? 2.873 46.703 5.749 1.00 25.31 393 SER A O 1
ATOM 2018 N N . PRO A 1 314 ? 2.207 44.882 4.631 1.00 30.00 394 PRO A N 1
ATOM 2019 C CA . PRO A 1 314 ? 0.791 45.189 4.884 1.00 30.19 394 PRO A CA 1
ATOM 2020 C C . PRO A 1 314 ? 0.390 45.008 6.337 1.00 31.75 394 PRO A C 1
ATOM 2021 O O . PRO A 1 314 ? -0.661 45.527 6.735 1.00 31.93 394 PRO A O 1
ATOM 2025 N N . TYR A 1 315 ? 1.211 44.342 7.150 1.00 30.71 395 TYR A N 1
ATOM 2026 C CA . TYR A 1 315 ? 0.804 43.943 8.496 1.00 31.28 395 TYR A CA 1
ATOM 2027 C C . TYR A 1 315 ? 1.856 44.223 9.569 1.00 28.33 395 TYR A C 1
ATOM 2028 O O . TYR A 1 315 ? 1.538 44.774 10.624 1.00 26.86 395 TYR A O 1
ATOM 2037 N N . GLN A 1 316 ? 3.104 43.827 9.327 1.00 26.28 396 GLN A N 1
ATOM 2038 C CA . GLN A 1 316 ? 4.097 43.782 10.394 1.00 27.82 396 GLN A CA 1
ATOM 2039 C C . GLN A 1 316 ? 4.585 45.184 10.789 1.00 25.83 396 GLN A C 1
ATOM 2040 O O . GLN A 1 316 ? 5.021 45.971 9.944 1.00 24.15 396 GLN A O 1
ATOM 2046 N N . PHE A 1 317 ? 4.516 45.500 12.076 1.00 25.75 397 PHE A N 1
ATOM 2047 C CA . PHE A 1 317 ? 5.016 46.774 12.574 1.00 23.14 397 PHE A CA 1
ATOM 2048 C C . PHE A 1 317 ? 5.904 46.507 13.778 1.00 23.54 397 PHE A C 1
ATOM 2049 O O . PHE A 1 317 ? 5.963 45.382 14.282 1.00 28.83 397 PHE A O 1
ATOM 2057 N N . PHE A 1 318 ? 6.618 47.546 14.230 1.00 23.70 398 PHE A N 1
ATOM 2058 C CA . PHE A 1 318 ? 7.510 47.429 15.379 1.00 25.22 398 PHE A CA 1
ATOM 2059 C C . PHE A 1 318 ? 7.529 48.710 16.201 1.00 27.41 398 PHE A C 1
ATOM 2060 O O . PHE A 1 318 ? 7.354 49.819 15.677 1.00 22.67 398 PHE A O 1
ATOM 2068 N N . PHE A 1 319 ? 7.715 48.530 17.517 1.00 23.28 399 PHE A N 1
ATOM 2069 C CA . PHE A 1 319 ? 8.159 49.599 18.395 1.00 22.62 399 PHE A CA 1
ATOM 2070 C C . PHE A 1 319 ? 9.669 49.720 18.287 1.00 23.95 399 PHE A C 1
ATOM 2071 O O . PHE A 1 319 ? 10.380 48.710 18.286 1.00 26.16 399 PHE A O 1
ATOM 2079 N N . TYR A 1 320 ? 10.166 50.950 18.208 1.00 24.34 400 TYR A N 1
ATOM 2080 C CA . TYR A 1 320 ? 11.602 51.189 18.093 1.00 24.45 400 TYR A CA 1
ATOM 2081 C C . TYR A 1 320 ? 12.142 51.680 19.432 1.00 27.53 400 TYR A C 1
ATOM 2082 O O . TYR A 1 320 ? 11.755 52.750 19.916 1.00 24.52 400 TYR A O 1
ATOM 2091 N N . LEU A 1 321 ? 13.033 50.889 20.019 1.00 25.20 401 LEU A N 1
ATOM 2092 C CA . LEU A 1 321 ? 13.610 51.173 21.333 1.00 30.05 401 LEU A CA 1
ATOM 2093 C C . LEU A 1 321 ? 14.875 52.008 21.166 1.00 30.70 401 LEU A C 1
ATOM 2094 O O . LEU A 1 321 ? 15.990 51.582 21.469 1.00 30.65 401 LEU A O 1
ATOM 2099 N N . TYR A 1 322 ? 14.662 53.208 20.623 1.00 28.60 402 TYR A N 1
ATOM 2100 C CA . TYR A 1 322 ? 15.740 54.119 20.280 1.00 27.30 402 TYR A CA 1
ATOM 2101 C C . TYR A 1 322 ? 16.681 54.300 21.461 1.00 37.02 402 TYR A C 1
ATOM 2102 O O . TYR A 1 322 ? 16.249 54.481 22.601 1.00 28.39 402 TYR A O 1
ATOM 2111 N N . ASP A 1 323 ? 17.977 54.239 21.171 1.00 36.25 403 ASP A N 1
ATOM 2112 C CA . ASP A 1 323 ? 19.027 54.447 22.162 1.00 39.85 403 ASP A CA 1
ATOM 2113 C C . ASP A 1 323 ? 20.061 55.354 21.515 1.00 38.78 403 ASP A C 1
ATOM 2114 O O . ASP A 1 323 ? 20.723 54.950 20.553 1.00 39.85 403 ASP A O 1
ATOM 2119 N N . LYS A 1 324 ? 20.195 56.580 22.031 1.00 40.36 404 LYS A N 1
ATOM 2120 C CA . LYS A 1 324 ? 21.098 57.534 21.401 1.00 40.32 404 LYS A CA 1
ATOM 2121 C C . LYS A 1 324 ? 22.557 57.112 21.502 1.00 45.44 404 LYS A C 1
ATOM 2122 O O . LYS A 1 324 ? 23.405 57.717 20.839 1.00 48.37 404 LYS A O 1
ATOM 2128 N N . ARG A 1 325 ? 22.866 56.080 22.287 1.00 46.99 405 ARG A N 1
ATOM 2129 C CA . ARG A 1 325 ? 24.202 55.498 22.232 1.00 50.78 405 ARG A CA 1
ATOM 2130 C C . ARG A 1 325 ? 24.428 54.765 20.912 1.00 48.03 405 ARG A C 1
ATOM 2131 O O . ARG A 1 325 ? 25.446 54.980 20.245 1.00 49.82 405 ARG A O 1
ATOM 2139 N N . ASN A 1 326 ? 23.486 53.905 20.504 1.00 48.39 406 ASN A N 1
ATOM 2140 C CA . ASN A 1 326 ? 23.542 53.303 19.166 1.00 47.10 406 ASN A CA 1
ATOM 2141 C C . ASN A 1 326 ? 22.894 54.255 18.169 1.00 45.13 406 ASN A C 1
ATOM 2142 O O . ASN A 1 326 ? 21.730 54.116 17.781 1.00 50.75 406 ASN A O 1
ATOM 2147 N N . SER A 1 327 ? 23.665 55.241 17.734 1.00 40.93 407 SER A N 1
ATOM 2148 C CA . SER A 1 327 ? 23.173 56.135 16.700 1.00 39.45 407 SER A CA 1
ATOM 2149 C C . SER A 1 327 ? 24.355 56.745 15.976 1.00 40.24 407 SER A C 1
ATOM 2150 O O . SER A 1 327 ? 25.497 56.681 16.437 1.00 42.34 407 SER A O 1
ATOM 2153 N N . GLY A 1 328 ? 24.057 57.348 14.840 1.00 36.79 408 GLY A N 1
ATOM 2154 C CA . GLY A 1 328 ? 25.046 57.916 13.966 1.00 43.13 408 GLY A CA 1
ATOM 2155 C C . GLY A 1 328 ? 25.160 59.412 14.135 1.00 42.90 408 GLY A C 1
ATOM 2156 O O . GLY A 1 328 ? 24.967 59.954 15.229 1.00 46.82 408 GLY A O 1
ATOM 2157 N N . LEU A 1 329 ? 25.465 60.086 13.032 1.00 52.49 409 LEU A N 1
ATOM 2158 C CA . LEU A 1 329 ? 25.619 61.532 13.042 1.00 53.71 409 LEU A CA 1
ATOM 2159 C C . LEU A 1 329 ? 24.363 62.200 13.592 1.00 52.45 409 LEU A C 1
ATOM 2160 O O . LEU A 1 329 ? 23.242 61.873 13.190 1.00 51.41 409 LEU A O 1
ATOM 2165 N N . GLY A 1 330 ? 24.555 63.123 14.531 1.00 51.17 410 GLY A N 1
ATOM 2166 C CA . GLY A 1 330 ? 23.440 63.857 15.089 1.00 45.56 410 GLY A CA 1
ATOM 2167 C C . GLY A 1 330 ? 22.535 63.052 15.992 1.00 44.75 410 GLY A C 1
ATOM 2168 O O . GLY A 1 330 ? 21.397 63.468 16.244 1.00 44.56 410 GLY A O 1
ATOM 2169 N N . GLY A 1 331 ? 23.008 61.913 16.498 1.00 45.27 411 GLY A N 1
ATOM 2170 C CA . GLY A 1 331 ? 22.170 61.024 17.282 1.00 44.98 411 GLY A CA 1
ATOM 2171 C C . GLY A 1 331 ? 21.032 60.375 16.521 1.00 39.89 411 GLY A C 1
ATOM 2172 O O . GLY A 1 331 ? 20.193 59.709 17.146 1.00 39.03 411 GLY A O 1
ATOM 2173 N N . LEU A 1 332 ? 20.968 60.552 15.203 1.00 38.91 412 LEU A N 1
ATOM 2174 C CA . LEU A 1 332 ? 19.934 59.909 14.405 1.00 35.75 412 LEU A CA 1
ATOM 2175 C C . LEU A 1 332 ? 20.204 58.418 14.287 1.00 32.41 412 LEU A C 1
ATOM 2176 O O . LEU A 1 332 ? 21.338 57.994 14.062 1.00 35.55 412 LEU A O 1
ATOM 2181 N N . SER A 1 333 ? 19.154 57.622 14.458 1.00 29.60 413 SER A N 1
ATOM 2182 C CA . SER A 1 333 ? 19.232 56.198 14.169 1.00 31.20 413 SER A CA 1
ATOM 2183 C C . SER A 1 333 ? 19.839 55.975 12.789 1.00 25.14 413 SER A C 1
ATOM 2184 O O . SER A 1 333 ? 19.656 56.775 11.871 1.00 25.91 413 SER A O 1
ATOM 2187 N N . PHE A 1 334 ? 20.589 54.881 12.652 1.00 31.72 414 PHE A N 1
ATOM 2188 C CA . PHE A 1 334 ? 21.104 54.514 11.340 1.00 30.01 414 PHE A CA 1
ATOM 2189 C C . PHE A 1 334 ? 19.977 54.172 10.385 1.00 30.64 414 PHE A C 1
ATOM 2190 O O . PHE A 1 334 ? 20.177 54.185 9.164 1.00 29.19 414 PHE A O 1
ATOM 2198 N N . ASP A 1 335 ? 18.787 53.915 10.917 1.00 30.43 415 ASP A N 1
ATOM 2199 C CA . ASP A 1 335 ? 17.615 53.621 10.115 1.00 27.26 415 ASP A CA 1
ATOM 2200 C C . ASP A 1 335 ? 16.712 54.835 9.919 1.00 27.05 415 ASP A C 1
ATOM 2201 O O . ASP A 1 335 ? 15.639 54.708 9.323 1.00 24.65 415 ASP A O 1
ATOM 2206 N N . GLU A 1 336 ? 17.135 56.009 10.377 1.00 27.32 416 GLU A N 1
ATOM 2207 C CA . GLU A 1 336 ? 16.315 57.210 10.243 1.00 23.89 416 GLU A CA 1
ATOM 2208 C C . GLU A 1 336 ? 15.969 57.475 8.786 1.00 29.78 416 GLU A C 1
ATOM 2209 O O . GLU A 1 336 ? 16.818 57.363 7.897 1.00 28.32 416 GLU A O 1
ATOM 2215 N N . GLY A 1 337 ? 14.711 57.847 8.544 1.00 23.18 417 GLY A N 1
ATOM 2216 C CA . GLY A 1 337 ? 14.242 58.181 7.226 1.00 24.08 417 GLY A CA 1
ATOM 2217 C C . GLY A 1 337 ? 13.998 56.998 6.319 1.00 23.85 417 GLY A C 1
ATOM 2218 O O . GLY A 1 337 ? 13.587 57.202 5.168 1.00 24.24 417 GLY A O 1
ATOM 2219 N N . GLN A 1 338 ? 14.193 55.775 6.809 1.00 22.82 418 GLN A N 1
ATOM 2220 C CA . GLN A 1 338 ? 14.146 54.585 5.969 1.00 27.14 418 GLN A CA 1
ATOM 2221 C C . GLN A 1 338 ? 12.874 53.769 6.121 1.00 23.99 418 GLN A C 1
ATOM 2222 O O . GLN A 1 338 ? 12.570 52.977 5.222 1.00 21.75 418 GLN A O 1
ATOM 2228 N N . PHE A 1 339 ? 12.148 53.915 7.236 1.00 21.95 419 PHE A N 1
ATOM 2229 C CA . PHE A 1 339 ? 10.905 53.201 7.501 1.00 20.34 419 PHE A CA 1
ATOM 2230 C C . PHE A 1 339 ? 9.749 54.186 7.618 1.00 19.63 419 PHE A C 1
ATOM 2231 O O . PHE A 1 339 ? 9.943 55.363 7.930 1.00 21.95 419 PHE A O 1
ATOM 2239 N N . SER A 1 340 ? 8.537 53.696 7.362 1.00 19.29 420 SER A N 1
ATOM 2240 C CA . SER A 1 340 ? 7.329 54.517 7.495 1.00 20.96 420 SER A CA 1
ATOM 2241 C C . SER A 1 340 ? 6.945 54.564 8.969 1.00 18.14 420 SER A C 1
ATOM 2242 O O . SER A 1 340 ? 6.181 53.725 9.448 1.00 17.82 420 SER A O 1
ATOM 2245 N N . VAL A 1 341 ? 7.497 55.537 9.696 1.00 19.65 421 VAL A N 1
ATOM 2246 C CA . VAL A 1 341 ? 7.020 55.836 11.052 1.00 19.97 421 VAL A CA 1
ATOM 2247 C C . VAL A 1 341 ? 5.597 56.373 10.958 1.00 20.67 421 VAL A C 1
ATOM 2248 O O . VAL A 1 341 ? 5.273 57.158 10.061 1.00 22.21 421 VAL A O 1
ATOM 2252 N N . PHE A 1 342 ? 4.723 55.933 11.859 1.00 16.69 422 PHE A N 1
ATOM 2253 C CA . PHE A 1 342 ? 3.351 56.415 11.828 1.00 18.75 422 PHE A CA 1
ATOM 2254 C C . PHE A 1 342 ? 2.774 56.776 13.194 1.00 19.83 422 PHE A C 1
ATOM 2255 O O . PHE A 1 342 ? 1.612 57.184 13.259 1.00 20.21 422 PHE A O 1
ATOM 2263 N N . GLY A 1 343 ? 3.527 56.637 14.280 1.00 19.18 423 GLY A N 1
ATOM 2264 C CA . GLY A 1 343 ? 3.004 57.066 15.566 1.00 18.79 423 GLY A CA 1
ATOM 2265 C C . GLY A 1 343 ? 4.069 56.949 16.630 1.00 22.73 423 GLY A C 1
ATOM 2266 O O . GLY A 1 343 ? 5.216 56.577 16.353 1.00 18.75 423 GLY A O 1
ATOM 2267 N N . TYR A 1 344 ? 3.666 57.258 17.870 1.00 19.84 424 TYR A N 1
ATOM 2268 C CA . TYR A 1 344 ? 4.573 57.208 19.012 1.00 21.52 424 TYR A CA 1
ATOM 2269 C C . TYR A 1 344 ? 3.842 56.628 20.206 1.00 22.78 424 TYR A C 1
ATOM 2270 O O . TYR A 1 344 ? 2.658 56.913 20.405 1.00 18.47 424 TYR A O 1
ATOM 2279 N N . THR A 1 345 ? 4.543 55.784 20.969 1.00 21.48 425 THR A N 1
ATOM 2280 C CA . THR A 1 345 ? 3.996 55.255 22.212 1.00 24.17 425 THR A CA 1
ATOM 2281 C C . THR A 1 345 ? 4.047 56.341 23.273 1.00 22.38 425 THR A C 1
ATOM 2282 O O . THR A 1 345 ? 5.106 56.928 23.523 1.00 24.92 425 THR A O 1
ATOM 2286 N N . ILE A 1 346 ? 2.899 56.629 23.879 1.00 22.56 426 ILE A N 1
ATOM 2287 C CA . ILE A 1 346 ? 2.846 57.733 24.831 1.00 26.98 426 ILE A CA 1
ATOM 2288 C C . ILE A 1 346 ? 2.668 57.120 26.224 1.00 28.40 426 ILE A C 1
ATOM 2289 O O . ILE A 1 346 ? 3.648 56.911 26.943 1.00 35.29 426 ILE A O 1
ATOM 2294 N N . ALA A 1 347 ? 1.454 56.745 26.589 1.00 30.36 427 ALA A N 1
ATOM 2295 C CA . ALA A 1 347 ? 1.262 56.061 27.863 1.00 28.68 427 ALA A CA 1
ATOM 2296 C C . ALA A 1 347 ? 1.801 54.637 27.799 1.00 32.70 427 ALA A C 1
ATOM 2297 O O . ALA A 1 347 ? 1.582 53.916 26.821 1.00 29.06 427 ALA A O 1
ATOM 2299 N N . GLY A 1 348 ? 2.489 54.222 28.863 1.00 30.96 428 GLY A N 1
ATOM 2300 C CA . GLY A 1 348 ? 3.009 52.871 28.957 1.00 32.42 428 GLY A CA 1
ATOM 2301 C C . GLY A 1 348 ? 4.366 52.662 28.331 1.00 33.04 428 GLY A C 1
ATOM 2302 O O . GLY A 1 348 ? 4.798 51.511 28.206 1.00 32.12 428 GLY A O 1
ATOM 2303 N N . LYS A 1 349 ? 5.037 53.737 27.925 1.00 34.62 429 LYS A N 1
ATOM 2304 C CA . LYS A 1 349 ? 6.370 53.729 27.331 1.00 39.71 429 LYS A CA 1
ATOM 2305 C C . LYS A 1 349 ? 7.318 52.781 28.059 1.00 41.19 429 LYS A C 1
ATOM 2306 O O . LYS A 1 349 ? 8.095 52.045 27.438 1.00 35.22 429 LYS A O 1
ATOM 2312 N N . ASP A 1 350 ? 7.245 52.784 29.388 1.00 37.76 430 ASP A N 1
ATOM 2313 C CA . ASP A 1 350 ? 8.283 52.179 30.203 1.00 35.04 430 ASP A CA 1
ATOM 2314 C C . ASP A 1 350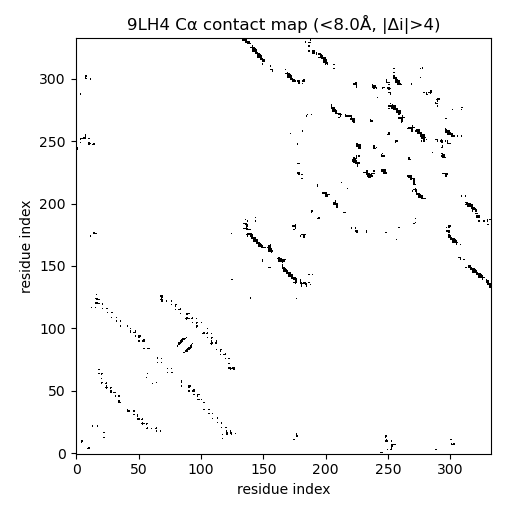 ? 8.210 50.665 30.256 1.00 35.62 430 ASP A C 1
ATOM 2315 O O . ASP A 1 350 ? 9.167 50.040 30.714 1.00 41.68 430 ASP A O 1
ATOM 2320 N N . ILE A 1 351 ? 7.132 50.043 29.784 1.00 31.83 431 ILE A N 1
ATOM 2321 C CA . ILE A 1 351 ? 7.105 48.592 29.747 1.00 34.76 431 ILE A CA 1
ATOM 2322 C C . ILE A 1 351 ? 7.547 48.025 28.402 1.00 32.91 431 ILE A C 1
ATOM 2323 O O . ILE A 1 351 ? 7.672 46.800 28.279 1.00 35.22 431 ILE A O 1
ATOM 2328 N N . LEU A 1 352 ? 7.799 48.870 27.394 1.00 35.26 432 LEU A N 1
ATOM 2329 C CA . LEU A 1 352 ? 8.245 48.356 26.099 1.00 35.30 432 LEU A CA 1
ATOM 2330 C C . LEU A 1 352 ? 9.531 47.550 26.246 1.00 33.63 432 LEU A C 1
ATOM 2331 O O . LEU A 1 352 ? 9.669 46.471 25.661 1.00 33.07 432 LEU A O 1
ATOM 2336 N N . GLY A 1 353 ? 10.474 48.048 27.040 1.00 34.38 433 GLY A N 1
ATOM 2337 C CA . GLY A 1 353 ? 11.728 47.339 27.223 1.00 39.59 4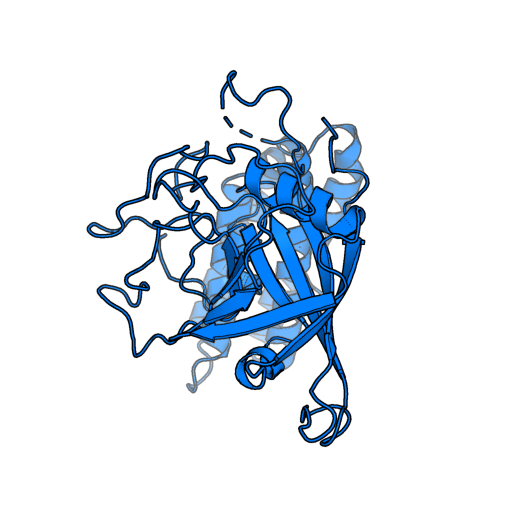33 GLY A CA 1
ATOM 2338 C C . GLY A 1 353 ? 11.618 46.014 27.955 1.00 41.00 433 GLY A C 1
ATOM 2339 O O . GLY A 1 353 ? 12.615 45.284 28.012 1.00 44.68 433 GLY A O 1
ATOM 2340 N N . GLN A 1 354 ? 10.453 45.682 28.514 1.00 36.46 434 GLN A N 1
ATOM 2341 C CA . GLN A 1 354 ? 10.274 44.404 29.190 1.00 37.43 434 GLN A CA 1
ATOM 2342 C C . GLN A 1 354 ? 9.592 43.356 28.326 1.00 41.01 434 GLN A C 1
ATOM 2343 O O . GLN A 1 354 ? 9.491 42.201 28.756 1.00 41.47 434 GLN A O 1
ATOM 2349 N N . ILE A 1 355 ? 9.121 43.719 27.129 1.00 37.68 435 ILE A N 1
ATOM 2350 C CA . ILE A 1 355 ? 8.497 42.737 26.248 1.00 39.43 435 ILE A CA 1
ATOM 2351 C C . ILE A 1 355 ? 9.543 41.728 25.804 1.00 40.13 435 ILE A C 1
ATOM 2352 O O . ILE A 1 355 ? 10.699 42.082 25.531 1.00 39.64 435 ILE A O 1
ATOM 2357 N N . LYS A 1 356 ? 9.141 40.461 25.738 1.00 42.63 436 LYS A N 1
ATOM 2358 C CA . LYS A 1 356 ? 10.015 39.362 25.360 1.00 41.17 436 LYS A CA 1
ATOM 2359 C C . LYS A 1 356 ? 9.361 38.563 24.247 1.00 41.19 436 LYS A C 1
ATOM 2360 O O . LYS A 1 356 ? 8.137 38.574 24.084 1.00 41.90 436 LYS A O 1
ATOM 2366 N N . THR A 1 357 ? 10.197 37.873 23.472 1.00 38.62 437 THR A N 1
ATOM 2367 C CA . THR A 1 357 ? 9.706 37.013 22.408 1.00 40.88 437 THR A CA 1
ATOM 2368 C C . THR A 1 357 ? 8.730 35.991 22.968 1.00 41.63 437 THR A C 1
ATOM 2369 O O . THR A 1 357 ? 9.010 35.341 23.977 1.00 43.22 437 THR A O 1
ATOM 2373 N N . GLY A 1 358 ? 7.584 35.840 22.301 1.00 43.70 438 GLY A N 1
ATOM 2374 C CA . GLY A 1 358 ? 6.529 34.963 22.758 1.00 47.44 438 GLY A CA 1
ATOM 2375 C C . GLY A 1 358 ? 5.389 35.669 23.467 1.00 44.78 438 GLY A C 1
ATOM 2376 O O . GLY A 1 358 ? 4.276 35.130 23.501 1.00 42.69 438 GLY A O 1
ATOM 2377 N N . ASP A 1 359 ? 5.635 36.854 24.033 1.00 41.43 439 ASP A N 1
ATOM 2378 C CA . ASP A 1 359 ? 4.541 37.721 24.455 1.00 39.87 439 ASP A CA 1
ATOM 2379 C C . ASP A 1 359 ? 3.603 37.971 23.285 1.00 39.48 439 ASP A C 1
ATOM 2380 O O . ASP A 1 359 ? 3.991 37.854 22.120 1.00 41.12 439 ASP A O 1
ATOM 2385 N N . ILE A 1 360 ? 2.343 38.281 23.582 1.00 36.01 440 ILE A N 1
ATOM 2386 C CA . ILE A 1 360 ? 1.378 38.505 22.516 1.00 36.57 440 ILE A CA 1
ATOM 2387 C C . ILE A 1 360 ? 0.689 39.849 22.703 1.00 37.69 440 ILE A C 1
ATOM 2388 O O . ILE A 1 360 ? 0.594 40.381 23.816 1.00 37.06 440 ILE A O 1
ATOM 2393 N N . ILE A 1 361 ? 0.216 40.401 21.587 1.00 35.87 441 ILE A N 1
ATOM 2394 C CA . ILE A 1 361 ? -0.771 41.476 21.600 1.00 35.55 441 ILE A CA 1
ATOM 2395 C C . ILE A 1 361 ? -2.099 40.802 21.923 1.00 35.35 441 ILE A C 1
ATOM 2396 O O . ILE A 1 361 ? -2.679 40.114 21.078 1.00 37.12 441 ILE A O 1
ATOM 2401 N N . LYS A 1 362 ? -2.560 40.946 23.171 1.00 36.10 442 LYS A N 1
ATOM 2402 C CA . LYS A 1 362 ? -3.855 40.383 23.535 1.00 35.99 442 LYS A CA 1
ATOM 2403 C C . LYS A 1 362 ? -4.961 41.028 22.715 1.00 30.27 442 LYS A C 1
ATOM 2404 O O . LYS A 1 362 ? -5.792 40.340 22.117 1.00 33.98 442 LYS A O 1
ATOM 2410 N N . SER A 1 363 ? -4.969 42.354 22.652 1.00 28.96 443 SER A N 1
ATOM 2411 C CA . SER A 1 363 ? -5.975 43.080 21.898 1.00 32.94 443 SER A CA 1
ATOM 2412 C C . SER A 1 363 ? -5.389 44.415 21.472 1.00 31.09 443 SER A C 1
ATOM 2413 O O . SER A 1 363 ? -4.512 44.969 22.143 1.00 31.48 443 SER A O 1
ATOM 2416 N N . ALA A 1 364 ? -5.881 44.916 20.343 1.00 31.14 444 ALA A N 1
ATOM 2417 C CA . ALA A 1 364 ? -5.540 46.235 19.843 1.00 30.58 444 ALA A CA 1
ATOM 2418 C C . ALA A 1 364 ? -6.842 46.921 19.483 1.00 30.73 444 ALA A C 1
ATOM 2419 O O . ALA A 1 364 ? -7.702 46.322 18.829 1.00 34.71 444 ALA A O 1
ATOM 2421 N N . LYS A 1 365 ? -7.006 48.160 19.916 1.00 30.70 445 LYS A N 1
ATOM 2422 C CA . LYS A 1 365 ? -8.262 48.837 19.653 1.00 31.69 445 LYS A CA 1
ATOM 2423 C C . LYS A 1 365 ? -8.016 50.311 19.410 1.00 27.81 445 LYS A C 1
ATOM 2424 O O . LYS A 1 365 ? -7.171 50.937 20.058 1.00 28.73 445 LYS A O 1
ATOM 2430 N N . LEU A 1 366 ? -8.743 50.834 18.436 1.00 26.52 446 LEU A N 1
ATOM 2431 C CA . LEU A 1 366 ? -8.691 52.236 18.054 1.00 26.74 446 LEU A CA 1
ATOM 2432 C C . LEU A 1 366 ? -9.706 52.953 18.926 1.00 29.97 446 LEU A C 1
ATOM 2433 O O . LEU A 1 366 ? -10.903 52.958 18.629 1.00 31.65 446 LEU A O 1
ATOM 2438 N N . ILE A 1 367 ? -9.236 53.531 20.032 1.00 27.30 447 ILE A N 1
ATOM 2439 C CA . ILE A 1 367 ? -10.152 54.130 20.992 1.00 29.90 447 ILE A CA 1
ATOM 2440 C C . ILE A 1 367 ? -10.419 55.595 20.699 1.00 32.44 447 ILE A C 1
ATOM 2441 O O . ILE A 1 367 ? -11.330 56.178 21.303 1.00 32.40 447 ILE A O 1
ATOM 2446 N N . GLU A 1 368 ? -9.645 56.219 19.817 1.00 29.77 448 GLU A N 1
ATOM 2447 C CA . GLU A 1 368 ? -9.968 57.555 19.350 1.00 31.19 448 GLU A CA 1
ATOM 2448 C C . GLU A 1 368 ? -9.617 57.683 17.872 1.00 36.24 448 GLU A C 1
ATOM 2449 O O . GLU A 1 368 ? -8.587 57.174 17.417 1.00 29.29 448 GLU A O 1
ATOM 2455 N N . GLY A 1 369 ? -10.494 58.341 17.121 1.00 31.50 449 GLY A N 1
ATOM 2456 C CA . GLY A 1 369 ? -10.199 58.706 15.753 1.00 34.15 449 GLY A CA 1
ATOM 2457 C C . GLY A 1 369 ? -10.897 57.894 14.691 1.00 34.31 449 GLY A C 1
ATOM 2458 O O . GLY A 1 369 ? -10.708 58.182 13.499 1.00 37.15 449 GLY A O 1
ATOM 2459 N N . GLN A 1 370 ? -11.684 56.884 15.070 1.00 34.72 450 GLN A N 1
ATOM 2460 C CA . GLN A 1 370 ? -12.320 56.040 14.066 1.00 36.63 450 GLN A CA 1
ATOM 2461 C C . GLN A 1 370 ? -13.278 56.820 13.180 1.00 37.51 450 GLN A C 1
ATOM 2462 O O . GLN A 1 370 ? -13.542 56.392 12.055 1.00 40.68 450 GLN A O 1
ATOM 2468 N N . ASP A 1 371 ? -13.786 57.965 13.642 1.00 38.12 451 ASP A N 1
ATOM 2469 C CA . ASP A 1 371 ? -14.639 58.782 12.784 1.00 40.08 451 ASP A CA 1
ATOM 2470 C C . ASP A 1 371 ? -13.855 59.426 11.654 1.00 41.93 451 ASP A C 1
ATOM 2471 O O . ASP A 1 371 ? -14.461 59.909 10.693 1.00 41.85 451 ASP A O 1
ATOM 2476 N N . ARG A 1 372 ? -12.526 59.444 11.748 1.00 36.20 452 ARG A N 1
ATOM 2477 C CA . ARG A 1 372 ? -11.681 60.089 10.754 1.00 38.00 452 ARG A CA 1
ATOM 2478 C C . ARG A 1 372 ? -10.898 59.086 9.919 1.00 35.17 452 ARG A C 1
ATOM 2479 O O . ARG A 1 372 ? -9.971 59.470 9.192 1.00 32.80 452 ARG A O 1
ATOM 2487 N N . LEU A 1 373 ? -11.263 57.812 10.006 1.00 34.47 453 LEU A N 1
ATOM 2488 C CA . LEU A 1 373 ? -10.727 56.759 9.157 1.00 32.04 453 LEU A CA 1
ATOM 2489 C C . LEU A 1 373 ? -11.642 56.577 7.953 1.00 38.92 453 LEU A C 1
ATOM 2490 O O . LEU A 1 373 ? -12.833 56.299 8.118 1.00 36.60 453 LEU A O 1
ATOM 2495 N N . SER A 1 374 ? -11.094 56.729 6.750 1.00 38.00 454 SER A N 1
ATOM 2496 C CA . SER A 1 374 ? -11.852 56.529 5.522 1.00 35.11 454 SER A CA 1
ATOM 2497 C C . SER A 1 374 ? -11.542 55.161 4.948 1.00 38.49 454 SER A C 1
ATOM 2498 O O . SER A 1 374 ? -10.371 54.816 4.756 1.00 40.35 454 SER A O 1
ATOM 2501 N N . LEU A 1 375 ? -12.594 54.394 4.665 1.00 46.00 455 LEU A N 1
ATOM 2502 C CA . LEU A 1 375 ? -12.497 53.103 3.990 1.00 47.94 455 LEU A CA 1
ATOM 2503 C C . LEU A 1 375 ? -13.533 53.088 2.875 1.00 50.22 455 LEU A C 1
ATOM 2504 O O . LEU A 1 375 ? -14.735 53.300 3.145 1.00 51.31 455 LEU A O 1
ATOM 2509 N N . PRO A 1 376 ? -13.141 52.874 1.614 1.00 52.65 456 PRO A N 1
ATOM 2510 C CA . PRO A 1 376 ? -11.749 52.759 1.159 1.00 53.85 456 PRO A CA 1
ATOM 2511 C C . PRO A 1 376 ? -11.001 54.095 1.201 1.00 48.32 456 PRO A C 1
ATOM 2512 O O . PRO A 1 376 ? -11.239 54.961 0.352 1.00 53.62 456 PRO A O 1
#